Protein AF-A0AAD7LHY5-F1 (afdb_monomer)

Secondary structure (DSSP, 8-state):
-HHHHHHHHHHSTTTS--HHHHH---SHHHHHHHHHHHTTT-----HHHH-TTSPPPP------PPPHHHHHHHHHHHTT-HHHHTTTS-PPP-GGGHHHHHHHHTT-GGGSTT-S---S-HHHHHHHHHHH-HHHHHHHHHHHHHHHTT-------S-HHHHHHHHHHHHHTT-------S---SS-SS---

Mean predicted aligned error: 10.4 Å

Sequence (193 aa):
MDELFMLMHFLVAGKFGSLEEFKDINQEVQISRLHKMLAPHLLRRVKKDVMKELPPKKELILRVELSSKQKEYDKAILTCNYQILTRHGGPQISLINVVMELRKLCCQPYMLEGVEPDIEDTQESFKQLLESSGKLQLLDKMMVKLKEQGHKVLIYSQFRHMLDLLEDYCSYKRCQRCALGQKARGDSHSGAA

Structure (mmCIF, N/CA/C/O backbone):
data_AF-A0AAD7LHY5-F1
#
_entry.id   AF-A0AAD7LHY5-F1
#
loop_
_atom_site.group_PDB
_atom_site.id
_atom_site.type_symbol
_atom_site.label_atom_id
_atom_site.label_alt_id
_atom_site.label_comp_id
_atom_site.label_asym_id
_atom_site.label_entity_id
_atom_site.label_seq_id
_atom_site.pdbx_PDB_ins_code
_atom_site.Cartn_x
_atom_site.Cartn_y
_atom_site.Cartn_z
_atom_site.occupancy
_atom_site.B_iso_or_equiv
_atom_site.auth_seq_id
_atom_site.auth_comp_id
_atom_site.auth_asym_id
_atom_site.auth_atom_id
_atom_site.pdbx_PDB_model_num
ATOM 1 N N . MET A 1 1 ? 19.926 3.263 -16.715 1.00 71.31 1 MET A N 1
ATOM 2 C CA . MET A 1 1 ? 20.631 2.817 -17.936 1.00 71.31 1 MET A CA 1
ATOM 3 C C . MET A 1 1 ? 21.601 1.689 -17.631 1.00 71.31 1 MET A C 1
ATOM 5 O O . MET A 1 1 ? 21.653 0.739 -18.396 1.00 71.31 1 MET A O 1
ATOM 9 N N . ASP A 1 2 ? 22.262 1.734 -16.476 1.00 80.12 2 ASP A N 1
ATOM 10 C CA . ASP A 1 2 ? 23.206 0.708 -16.018 1.00 80.12 2 ASP A CA 1
ATOM 11 C C . ASP A 1 2 ? 22.600 -0.705 -15.968 1.00 80.12 2 ASP A C 1
ATOM 13 O O . ASP A 1 2 ? 23.187 -1.640 -16.498 1.00 80.12 2 ASP A O 1
ATOM 17 N N . GLU A 1 3 ? 21.381 -0.867 -15.443 1.00 84.69 3 GLU A 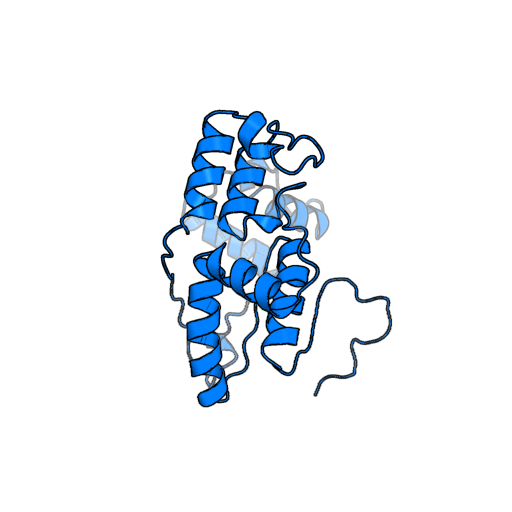N 1
ATOM 18 C CA . GLU A 1 3 ? 20.701 -2.173 -15.428 1.00 84.69 3 GLU A CA 1
ATOM 19 C C . GLU A 1 3 ? 20.425 -2.714 -16.842 1.00 84.69 3 GLU A C 1
ATOM 21 O O . GLU A 1 3 ? 20.660 -3.888 -17.119 1.00 84.69 3 GLU A O 1
ATOM 26 N N . LEU A 1 4 ? 19.992 -1.850 -17.769 1.00 82.25 4 LEU A N 1
ATOM 27 C CA . LEU A 1 4 ? 19.760 -2.231 -19.165 1.00 82.25 4 LEU A CA 1
ATOM 28 C C . LEU A 1 4 ? 21.061 -2.697 -19.829 1.00 82.25 4 LEU A C 1
ATOM 30 O O . LEU A 1 4 ? 21.058 -3.711 -20.522 1.00 82.25 4 LEU A O 1
ATOM 34 N N . PHE A 1 5 ? 22.164 -1.980 -19.600 1.00 83.69 5 PHE A N 1
ATOM 35 C CA . PHE A 1 5 ? 23.478 -2.375 -20.095 1.00 83.69 5 PHE A CA 1
ATOM 36 C C . PHE A 1 5 ? 23.892 -3.744 -19.547 1.00 83.69 5 PHE A C 1
ATOM 38 O O . PHE A 1 5 ? 24.253 -4.622 -20.326 1.00 83.69 5 PHE A O 1
ATOM 45 N N . MET A 1 6 ? 23.772 -3.958 -18.233 1.00 84.81 6 MET A N 1
ATOM 46 C CA . MET A 1 6 ? 24.137 -5.229 -17.601 1.00 84.81 6 MET A CA 1
ATOM 47 C C . MET A 1 6 ? 23.322 -6.401 -18.159 1.00 84.81 6 MET A C 1
ATOM 49 O O . MET A 1 6 ? 23.890 -7.446 -18.471 1.00 84.81 6 MET A O 1
ATOM 53 N N . LEU A 1 7 ? 22.012 -6.221 -18.359 1.00 86.06 7 LEU A N 1
ATOM 54 C CA . LEU A 1 7 ? 21.149 -7.239 -18.966 1.00 86.06 7 LEU A CA 1
ATOM 55 C C . LEU A 1 7 ? 21.540 -7.539 -20.418 1.00 86.06 7 LEU A C 1
ATOM 57 O O . LEU A 1 7 ? 21.554 -8.696 -20.831 1.00 86.06 7 LEU A O 1
ATOM 61 N N . MET A 1 8 ? 21.875 -6.516 -21.203 1.00 82.69 8 MET A N 1
ATOM 62 C CA . MET A 1 8 ? 22.279 -6.698 -22.599 1.00 82.69 8 MET A CA 1
ATOM 63 C C . MET A 1 8 ? 23.662 -7.340 -22.727 1.00 82.69 8 MET A C 1
ATOM 65 O O . MET A 1 8 ? 23.839 -8.247 -23.539 1.00 82.69 8 MET A O 1
ATOM 69 N N . HIS A 1 9 ? 24.617 -6.927 -21.891 1.00 84.06 9 HIS A N 1
ATOM 70 C CA . HIS A 1 9 ? 25.943 -7.532 -21.812 1.00 84.06 9 HIS A CA 1
ATOM 71 C C . HIS A 1 9 ? 25.869 -8.996 -21.359 1.00 84.06 9 HIS A C 1
ATOM 73 O O . HIS A 1 9 ? 26.616 -9.834 -21.858 1.00 84.06 9 HIS A O 1
ATOM 79 N N . PHE A 1 10 ? 24.937 -9.325 -20.457 1.00 86.12 10 PHE A N 1
ATOM 80 C CA . PHE A 1 10 ? 24.655 -10.706 -20.072 1.00 86.12 10 PHE A CA 1
ATOM 81 C C . PHE A 1 10 ? 24.108 -11.542 -21.240 1.00 86.12 10 PHE A C 1
ATOM 83 O O . PHE A 1 10 ? 24.537 -12.677 -21.427 1.00 86.12 10 PHE A O 1
ATOM 90 N N . LEU A 1 11 ? 23.184 -10.997 -22.041 1.00 85.25 11 LEU A N 1
ATOM 91 C CA . LEU A 1 11 ? 22.589 -11.725 -23.169 1.00 85.25 11 LEU A CA 1
ATOM 92 C C . LEU A 1 11 ? 23.569 -11.946 -24.329 1.00 85.25 11 LEU A C 1
ATOM 94 O O . LEU A 1 11 ? 23.563 -13.019 -24.929 1.00 85.25 11 LEU A O 1
ATOM 98 N N . VAL A 1 12 ? 24.375 -10.938 -24.680 1.00 82.31 12 VAL A N 1
ATOM 99 C CA . VAL A 1 12 ? 25.372 -11.031 -25.758 1.00 82.31 12 VAL A CA 1
ATOM 100 C C . VAL A 1 12 ? 26.642 -10.277 -25.365 1.00 82.31 12 VAL A C 1
ATOM 102 O O . VAL A 1 12 ? 26.788 -9.080 -25.633 1.00 82.31 12 VAL A O 1
ATOM 105 N N . ALA A 1 13 ? 27.582 -11.001 -24.758 1.00 77.50 13 ALA A N 1
ATOM 106 C CA . ALA A 1 13 ? 28.885 -10.460 -24.387 1.00 77.50 13 ALA A CA 1
ATOM 107 C C . ALA A 1 13 ? 29.641 -9.934 -25.625 1.00 77.50 13 ALA A C 1
ATOM 109 O O . ALA A 1 13 ? 29.687 -10.589 -26.667 1.00 77.50 13 ALA A O 1
ATOM 110 N N . GLY A 1 14 ? 30.217 -8.731 -25.520 1.00 72.81 14 GLY A N 1
ATOM 111 C CA . GLY A 1 14 ? 31.071 -8.121 -26.551 1.00 72.81 14 GLY A CA 1
ATOM 112 C C . GLY A 1 14 ? 30.365 -7.397 -27.709 1.00 72.81 14 GLY A C 1
ATOM 113 O O . GLY A 1 14 ? 31.037 -6.740 -28.498 1.00 72.81 14 GLY A O 1
ATOM 114 N N . LYS A 1 15 ? 29.029 -7.471 -27.827 1.00 73.31 15 LYS A N 1
ATOM 115 C CA . LYS A 1 15 ? 28.265 -6.759 -28.880 1.00 73.31 15 LYS A CA 1
ATOM 116 C C . LYS A 1 15 ? 27.832 -5.348 -28.468 1.00 73.31 15 LYS A C 1
ATOM 118 O O . LYS A 1 15 ? 27.592 -4.492 -29.318 1.00 73.31 15 LYS A O 1
ATOM 123 N N . PHE A 1 16 ? 27.699 -5.123 -27.168 1.00 70.88 16 PHE A N 1
ATOM 124 C CA . PHE A 1 16 ? 27.365 -3.829 -26.588 1.00 70.88 16 PHE A CA 1
ATOM 125 C C . PHE A 1 16 ? 28.661 -3.197 -26.065 1.00 70.88 16 PHE A C 1
ATOM 127 O O . PHE A 1 16 ? 29.462 -3.911 -25.465 1.00 70.88 16 PHE A O 1
ATOM 134 N N . GLY A 1 17 ? 28.884 -1.911 -26.371 1.00 69.69 17 GLY A N 1
ATOM 135 C CA . GLY A 1 17 ? 30.114 -1.168 -26.058 1.00 69.69 17 GLY A CA 1
ATOM 136 C C . GLY A 1 17 ? 30.331 -0.935 -24.560 1.00 69.69 17 GLY A C 1
ATOM 137 O O . GLY A 1 17 ? 29.945 -1.751 -23.730 1.00 69.69 17 GLY A O 1
ATOM 138 N N . SER A 1 18 ? 30.966 0.172 -24.176 1.00 72.50 18 SER A N 1
ATOM 139 C CA . SER A 1 18 ? 31.165 0.476 -22.754 1.00 72.50 18 SER A CA 1
ATOM 140 C C . SER A 1 18 ? 29.880 1.001 -22.097 1.00 72.50 18 SER A C 1
ATOM 142 O O . SER A 1 18 ? 28.976 1.522 -22.753 1.00 72.50 18 SER A O 1
ATOM 144 N N . LEU A 1 19 ? 29.810 0.905 -20.767 1.00 72.31 19 LEU A N 1
ATOM 145 C CA . LEU A 1 19 ? 28.716 1.470 -19.971 1.00 72.31 19 LEU A CA 1
ATOM 146 C C . LEU A 1 19 ? 28.535 2.985 -20.209 1.00 72.31 19 LEU A C 1
ATOM 148 O O . LEU A 1 19 ? 27.427 3.501 -20.082 1.00 72.31 19 LEU A O 1
ATOM 152 N N . GLU A 1 20 ? 29.605 3.695 -20.566 1.00 70.44 20 GLU A N 1
ATOM 153 C CA . GLU A 1 20 ? 29.582 5.137 -20.835 1.00 70.44 20 GLU A CA 1
ATOM 154 C C . GLU A 1 20 ? 28.768 5.470 -22.091 1.00 70.44 20 GLU A C 1
ATOM 156 O O . GLU A 1 20 ? 27.986 6.418 -22.077 1.00 70.44 20 GLU A O 1
ATOM 161 N N . GLU A 1 21 ? 28.819 4.622 -23.125 1.00 68.19 21 GLU A N 1
ATOM 162 C CA . GLU A 1 21 ? 28.007 4.785 -24.342 1.00 68.19 21 GLU A CA 1
ATOM 163 C C . GLU A 1 21 ? 26.495 4.682 -24.071 1.00 68.19 21 GLU A C 1
ATOM 165 O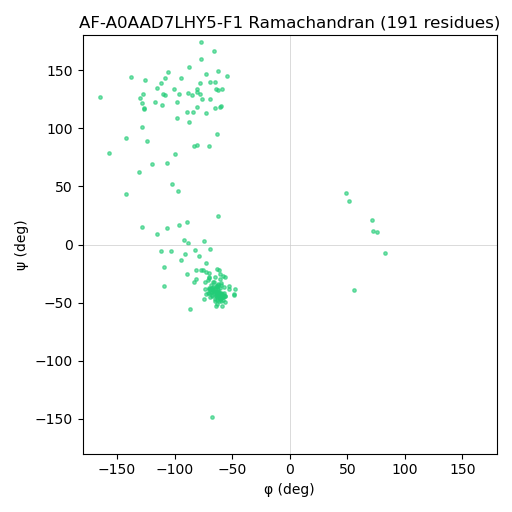 O . GLU A 1 21 ? 25.679 5.169 -24.856 1.00 68.19 21 GLU A O 1
ATOM 170 N N . PHE A 1 22 ? 26.111 4.058 -22.953 1.00 69.19 22 PHE A N 1
ATOM 171 C CA . PHE A 1 22 ? 24.720 3.878 -22.534 1.00 69.19 22 PHE A CA 1
ATOM 172 C C . PHE A 1 22 ? 24.211 4.957 -21.570 1.00 69.19 22 PHE A C 1
ATOM 174 O O . PHE A 1 22 ? 23.000 5.026 -21.340 1.00 69.19 22 PHE A O 1
ATOM 181 N N . LYS A 1 23 ? 25.088 5.781 -20.985 1.00 69.06 23 LYS A N 1
ATOM 182 C CA . LYS A 1 23 ? 24.705 6.779 -19.972 1.00 69.06 23 LYS A CA 1
ATOM 183 C C . LYS A 1 23 ? 24.187 8.083 -20.581 1.00 69.06 23 LYS A C 1
ATOM 185 O O . LYS A 1 23 ? 23.241 8.650 -20.040 1.00 69.06 23 LYS A O 1
ATOM 190 N N . ASP A 1 24 ? 24.695 8.473 -21.747 1.00 65.88 24 ASP A N 1
ATOM 191 C CA . ASP A 1 24 ? 24.377 9.758 -22.387 1.00 65.88 24 ASP A CA 1
ATOM 192 C C . ASP A 1 24 ? 23.374 9.631 -23.543 1.00 65.88 24 ASP A C 1
ATOM 194 O O . ASP A 1 24 ? 23.618 10.101 -24.653 1.00 65.88 24 ASP A O 1
ATOM 198 N N . ILE A 1 25 ? 22.226 8.991 -23.302 1.00 66.31 25 ILE A N 1
ATOM 199 C CA . ILE A 1 25 ? 21.149 8.854 -24.299 1.00 66.31 25 ILE A CA 1
ATOM 200 C C . ILE A 1 25 ? 20.062 9.896 -24.020 1.00 66.31 25 ILE A C 1
ATOM 202 O O . ILE A 1 25 ? 19.017 9.583 -23.457 1.00 66.31 25 ILE A O 1
ATOM 206 N N 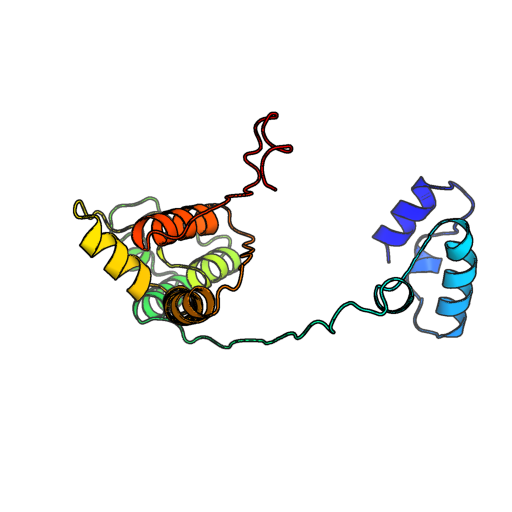. ASN A 1 26 ? 20.314 11.143 -24.420 1.00 67.38 26 ASN A N 1
ATOM 207 C CA . ASN A 1 26 ? 19.362 12.253 -24.256 1.00 67.38 26 ASN A CA 1
ATOM 208 C C . ASN A 1 26 ? 18.793 12.768 -25.588 1.00 67.38 26 ASN A C 1
ATOM 210 O O . ASN A 1 26 ? 17.894 13.606 -25.588 1.00 67.38 26 ASN A O 1
ATOM 214 N N . GLN A 1 27 ? 19.285 12.271 -26.726 1.00 75.44 27 GLN A N 1
ATOM 215 C CA . GLN A 1 27 ? 18.849 12.702 -28.056 1.00 75.44 27 GLN A CA 1
ATOM 216 C C . GLN A 1 27 ? 18.018 11.625 -28.763 1.00 75.44 27 GLN A C 1
ATOM 218 O O . GLN A 1 27 ? 18.340 10.435 -28.711 1.00 75.44 27 GLN A O 1
ATOM 223 N N . GLU A 1 28 ? 16.993 12.039 -29.514 1.00 79.00 28 GLU A N 1
ATOM 224 C CA . GLU A 1 28 ? 16.126 11.135 -30.292 1.00 79.00 28 GLU A CA 1
ATOM 225 C C . GLU A 1 28 ? 16.911 10.198 -31.226 1.00 79.00 28 GLU A C 1
ATOM 227 O O . GLU A 1 28 ? 16.569 9.024 -31.380 1.00 79.00 28 GLU A O 1
ATOM 232 N N . VAL A 1 29 ? 18.012 10.687 -31.807 1.00 79.25 29 VAL A N 1
ATOM 233 C CA . VAL A 1 29 ? 18.892 9.903 -32.687 1.00 79.25 29 VAL A CA 1
ATOM 234 C C . VAL A 1 29 ? 19.534 8.733 -31.935 1.00 79.25 29 VAL A C 1
ATOM 236 O O . VAL A 1 29 ? 19.580 7.611 -32.447 1.00 79.25 29 VAL A O 1
ATOM 239 N N . GLN A 1 30 ? 19.987 8.964 -30.701 1.00 78.31 30 GLN A N 1
ATOM 240 C CA . GLN A 1 30 ? 20.595 7.933 -29.859 1.00 78.31 30 GLN A CA 1
ATOM 241 C C . GLN A 1 30 ? 19.547 6.907 -29.403 1.00 78.31 30 GLN A C 1
ATOM 243 O O . GLN A 1 30 ? 19.815 5.706 -29.432 1.00 78.31 30 GLN A O 1
ATOM 248 N N . ILE A 1 31 ? 18.325 7.355 -29.083 1.00 82.00 31 ILE A N 1
ATOM 249 C CA . ILE A 1 31 ? 17.193 6.473 -28.745 1.00 82.00 31 ILE A CA 1
ATOM 250 C C . ILE A 1 31 ? 16.843 5.567 -29.933 1.00 82.00 31 ILE A C 1
ATOM 252 O O . ILE A 1 31 ? 16.678 4.358 -29.769 1.00 82.00 31 ILE A O 1
ATOM 256 N N . SER A 1 32 ? 16.779 6.120 -31.147 1.00 84.62 32 SER A N 1
ATOM 257 C CA . SER A 1 32 ? 16.498 5.355 -32.368 1.00 84.62 32 SER A CA 1
ATOM 258 C C . SER A 1 32 ? 17.586 4.315 -32.663 1.00 84.62 32 SER A C 1
ATOM 260 O O . SER A 1 32 ? 17.281 3.161 -32.984 1.00 84.62 32 SER A O 1
ATOM 262 N N . ARG A 1 33 ? 18.866 4.679 -32.488 1.00 82.81 33 ARG A N 1
ATOM 263 C CA . ARG A 1 33 ? 19.996 3.742 -32.605 1.00 82.81 33 ARG A CA 1
ATOM 264 C C . ARG A 1 33 ? 19.887 2.609 -31.585 1.00 82.81 33 ARG A C 1
ATOM 266 O O . ARG A 1 33 ? 20.008 1.445 -31.964 1.00 82.81 33 ARG A O 1
ATOM 273 N N . LEU A 1 34 ? 19.597 2.937 -30.327 1.00 81.38 34 LEU A N 1
ATOM 274 C CA . LEU A 1 34 ? 19.404 1.949 -29.270 1.00 81.38 34 LEU A CA 1
ATOM 275 C C . LEU A 1 34 ? 18.239 1.006 -29.598 1.00 81.38 34 LEU A C 1
ATOM 277 O O . LEU A 1 34 ? 18.391 -0.208 -29.513 1.00 81.38 34 LEU A O 1
ATOM 281 N N . HIS A 1 35 ? 17.099 1.536 -30.043 1.00 84.81 35 HIS A N 1
ATOM 282 C CA . HIS A 1 35 ? 15.951 0.721 -30.445 1.00 84.81 35 HIS A CA 1
ATOM 283 C C . HIS A 1 35 ? 16.311 -0.279 -31.551 1.00 84.81 35 HIS A C 1
ATOM 285 O O . HIS A 1 35 ? 15.919 -1.440 -31.458 1.00 84.81 35 HIS A O 1
ATOM 291 N N . LYS A 1 36 ? 17.097 0.122 -32.561 1.00 86.12 36 LYS A N 1
ATOM 292 C CA . LYS A 1 36 ? 17.570 -0.791 -33.620 1.00 86.12 36 LYS A CA 1
ATOM 293 C C . LYS A 1 36 ? 18.492 -1.885 -33.083 1.00 86.12 36 LYS A C 1
ATOM 295 O O . LYS A 1 36 ? 18.380 -3.030 -33.509 1.00 86.12 36 LYS A O 1
ATOM 300 N N . MET A 1 37 ? 19.380 -1.545 -32.149 1.00 82.12 37 MET A N 1
ATOM 301 C CA . MET A 1 37 ? 20.279 -2.516 -31.514 1.00 82.12 37 MET A CA 1
ATOM 302 C C . MET A 1 37 ? 19.523 -3.521 -30.635 1.00 82.12 37 MET A C 1
ATOM 304 O O . MET A 1 37 ? 19.881 -4.697 -30.606 1.00 82.12 37 MET A O 1
ATOM 308 N N . LEU A 1 38 ? 18.477 -3.068 -29.940 1.00 84.81 38 LEU A N 1
ATOM 309 C CA . LEU A 1 38 ? 17.667 -3.878 -29.029 1.00 84.81 38 LEU A CA 1
ATOM 310 C C . LEU A 1 38 ? 16.598 -4.723 -29.739 1.00 84.81 38 LEU A C 1
ATOM 312 O O . LEU A 1 38 ? 16.264 -5.801 -29.253 1.00 84.81 38 LEU A O 1
ATOM 316 N N . ALA A 1 39 ? 16.073 -4.266 -30.880 1.00 87.62 39 ALA A N 1
ATOM 317 C CA . ALA A 1 39 ? 14.994 -4.920 -31.627 1.00 87.62 39 ALA A CA 1
ATOM 318 C C . ALA A 1 39 ? 15.167 -6.437 -31.872 1.00 87.62 39 ALA A C 1
ATOM 320 O O . ALA A 1 39 ? 14.191 -7.160 -31.674 1.00 87.62 39 ALA A O 1
ATOM 321 N N . PRO A 1 40 ? 16.349 -6.967 -32.257 1.00 88.56 40 PRO A N 1
ATOM 322 C CA . PRO A 1 40 ? 16.510 -8.411 -32.461 1.00 88.56 40 PRO A CA 1
ATOM 323 C C . PRO A 1 40 ? 16.528 -9.225 -31.157 1.00 88.56 40 PRO A C 1
ATOM 325 O O . PRO A 1 40 ? 16.387 -10.443 -31.204 1.00 88.56 40 PRO A O 1
ATOM 328 N N . HIS A 1 41 ? 16.720 -8.579 -30.005 1.00 86.31 41 HIS A N 1
ATOM 329 C CA . HIS A 1 41 ? 16.877 -9.237 -28.705 1.00 86.31 41 HIS A CA 1
ATOM 330 C C . HIS A 1 41 ? 15.671 -9.029 -27.775 1.00 86.31 41 HIS A C 1
ATOM 332 O O . HIS A 1 41 ? 15.492 -9.790 -26.827 1.00 86.31 41 HIS A O 1
ATOM 338 N N . LEU A 1 42 ? 14.833 -8.018 -28.031 1.00 86.56 42 LEU A N 1
ATOM 339 C CA . LEU A 1 42 ? 13.695 -7.653 -27.189 1.00 86.56 42 LEU A CA 1
ATOM 340 C C . LEU A 1 42 ? 12.395 -7.591 -27.991 1.00 86.56 42 LEU A C 1
ATOM 342 O O . LEU A 1 42 ? 12.196 -6.713 -28.829 1.00 86.56 42 LEU A O 1
ATOM 346 N N . LEU A 1 43 ? 11.449 -8.465 -27.643 1.00 89.00 43 LEU A N 1
ATOM 347 C CA . LEU A 1 43 ? 10.075 -8.367 -28.121 1.00 89.00 43 LEU A CA 1
ATOM 348 C C . LEU A 1 43 ? 9.261 -7.464 -27.189 1.00 89.00 43 LEU A C 1
ATOM 350 O O . LEU A 1 43 ? 8.856 -7.870 -26.100 1.00 89.00 43 LEU A O 1
ATOM 354 N N . ARG A 1 44 ? 8.966 -6.243 -27.638 1.00 89.12 44 ARG A N 1
ATOM 355 C CA . ARG A 1 44 ? 8.103 -5.296 -26.918 1.00 89.12 44 ARG A CA 1
ATOM 356 C C . ARG A 1 44 ? 6.786 -5.113 -27.669 1.00 89.12 44 ARG A C 1
ATOM 358 O O . ARG A 1 44 ? 6.784 -4.658 -28.805 1.00 89.12 44 ARG A O 1
ATOM 365 N N . ARG A 1 45 ? 5.661 -5.433 -27.025 1.00 88.75 45 ARG A N 1
ATOM 366 C CA . ARG A 1 45 ? 4.301 -5.199 -27.548 1.00 88.75 45 ARG A CA 1
ATOM 367 C C . ARG A 1 45 ? 3.486 -4.402 -26.539 1.00 88.75 45 ARG A C 1
ATOM 369 O O . ARG A 1 45 ? 3.606 -4.638 -25.337 1.00 88.75 45 ARG A O 1
ATOM 376 N N . VAL A 1 46 ? 2.652 -3.475 -27.005 1.00 85.75 46 VAL A N 1
ATOM 377 C CA . VAL A 1 46 ? 1.736 -2.729 -2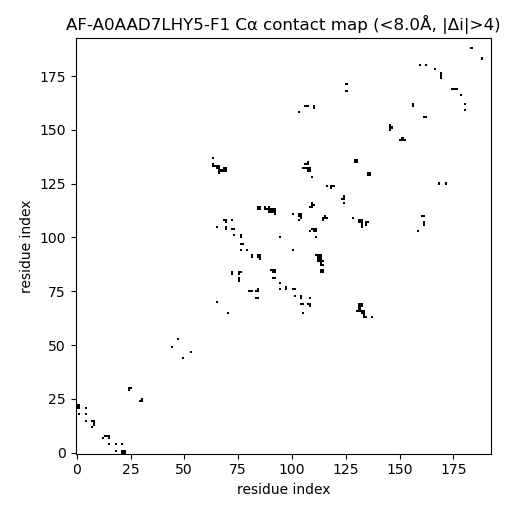6.133 1.00 85.75 46 VAL A CA 1
ATOM 378 C C . VAL A 1 46 ? 0.379 -3.431 -26.124 1.00 85.75 46 VAL A C 1
ATOM 380 O O . VAL A 1 46 ? -0.071 -3.931 -27.149 1.00 85.75 46 VAL A O 1
ATOM 383 N N . LYS A 1 47 ? -0.308 -3.460 -24.972 1.00 84.69 47 LYS A N 1
ATOM 384 C CA . LYS A 1 47 ? -1.626 -4.116 -24.844 1.00 84.69 47 LYS A CA 1
ATOM 385 C C . LYS A 1 47 ? -2.633 -3.637 -25.893 1.00 84.69 47 LYS A C 1
ATOM 387 O O . LYS A 1 47 ? -3.354 -4.461 -26.434 1.00 84.69 47 LYS A O 1
ATOM 392 N N . LYS A 1 48 ? -2.620 -2.342 -26.228 1.00 82.06 48 LYS A N 1
ATOM 393 C CA . LYS A 1 48 ? -3.480 -1.747 -27.266 1.00 82.06 48 LYS A CA 1
ATOM 394 C C . LYS A 1 48 ? -3.260 -2.347 -28.665 1.00 82.06 48 LYS A C 1
ATOM 396 O O . LYS A 1 48 ? -4.199 -2.404 -29.448 1.00 82.06 48 LYS A O 1
ATOM 401 N N . ASP A 1 49 ? -2.042 -2.807 -28.963 1.00 82.69 49 ASP A N 1
ATOM 402 C CA . ASP A 1 49 ? -1.687 -3.356 -30.277 1.00 82.69 49 ASP A CA 1
ATOM 403 C C . ASP A 1 49 ? -2.133 -4.823 -30.408 1.00 82.69 49 ASP A C 1
ATOM 405 O O . ASP A 1 49 ? -2.297 -5.329 -31.515 1.00 82.69 49 ASP A O 1
ATOM 409 N N . VAL A 1 50 ? -2.335 -5.511 -29.275 1.00 86.62 50 VAL A N 1
ATOM 410 C CA . VAL A 1 50 ? -2.621 -6.956 -29.215 1.00 86.62 50 VAL A CA 1
ATOM 411 C C . VAL A 1 50 ? -4.067 -7.253 -28.804 1.00 86.62 50 VAL A C 1
ATOM 413 O O . VAL A 1 50 ? -4.658 -8.204 -29.301 1.00 86.62 50 VAL A O 1
ATOM 416 N N . MET A 1 51 ? -4.655 -6.457 -27.910 1.00 82.06 51 MET A N 1
ATOM 417 C CA . MET A 1 51 ? -5.977 -6.689 -27.319 1.00 82.06 51 MET A CA 1
ATOM 418 C C . MET A 1 51 ? -6.878 -5.478 -27.565 1.00 82.06 51 MET A C 1
ATOM 420 O O . MET A 1 51 ? -6.928 -4.554 -26.755 1.00 82.06 51 MET A O 1
ATOM 424 N N . LYS A 1 52 ? -7.588 -5.486 -28.698 1.00 80.94 52 LYS A N 1
ATOM 425 C CA . LYS A 1 52 ? -8.442 -4.367 -29.139 1.00 80.94 52 LYS A CA 1
ATOM 426 C C . LYS A 1 52 ? -9.735 -4.220 -28.327 1.00 80.94 52 LYS A C 1
ATOM 428 O O . LYS A 1 52 ? -10.287 -3.130 -28.267 1.00 80.94 52 LYS A O 1
ATOM 433 N N . GLU A 1 53 ? -10.193 -5.298 -27.695 1.00 86.19 53 GLU A N 1
ATOM 434 C CA . GLU A 1 53 ? -11.449 -5.345 -26.930 1.00 86.19 53 GLU A CA 1
ATOM 435 C C . GLU A 1 53 ? -11.273 -4.993 -25.444 1.00 86.19 53 GLU A C 1
ATOM 437 O O . GLU A 1 53 ? -12.253 -4.843 -24.716 1.00 86.19 53 GLU A O 1
ATOM 442 N N . LEU A 1 54 ? -10.031 -4.856 -24.964 1.00 85.88 54 LEU A N 1
ATOM 443 C CA . LEU A 1 54 ? -9.781 -4.578 -23.554 1.00 85.88 54 LEU A CA 1
ATOM 444 C C . LEU A 1 54 ? -10.091 -3.100 -23.246 1.00 85.88 54 LEU A C 1
ATOM 446 O O . LEU A 1 54 ? -9.496 -2.215 -23.869 1.00 85.88 54 LEU A O 1
ATOM 450 N N . PRO A 1 55 ? -10.959 -2.799 -22.261 1.00 86.69 55 PRO A N 1
ATOM 451 C CA . PRO A 1 55 ? -11.258 -1.422 -21.896 1.00 86.69 55 PRO A CA 1
ATOM 452 C C . PRO A 1 55 ? -10.003 -0.689 -21.389 1.00 86.69 55 PRO A C 1
ATOM 454 O O . PRO A 1 55 ? -9.113 -1.302 -20.785 1.00 86.69 55 PRO A O 1
ATOM 457 N N . PRO A 1 56 ? -9.912 0.638 -21.600 1.00 87.44 56 PRO A N 1
ATOM 458 C CA . PRO A 1 56 ? -8.761 1.416 -21.166 1.00 87.44 56 PRO A CA 1
ATOM 459 C C . PRO A 1 56 ? -8.648 1.426 -19.638 1.00 87.44 56 PRO A C 1
ATOM 461 O O . PRO A 1 56 ? -9.637 1.571 -18.914 1.00 87.44 56 PRO A O 1
ATOM 464 N N . LYS A 1 57 ? -7.414 1.319 -19.138 1.00 89.94 57 LYS A N 1
ATOM 465 C CA . LYS A 1 57 ? -7.128 1.416 -17.705 1.00 89.94 57 LYS A CA 1
ATOM 466 C C . LYS A 1 57 ? -7.362 2.853 -17.233 1.00 89.94 57 LYS A C 1
ATOM 468 O O . LYS A 1 57 ? -6.745 3.775 -17.761 1.00 89.94 57 LYS A O 1
ATOM 473 N N . LYS A 1 58 ? -8.203 3.034 -16.214 1.00 92.00 58 LYS A N 1
ATOM 474 C CA . LYS A 1 58 ? -8.353 4.309 -15.501 1.00 92.00 58 LYS A CA 1
ATOM 475 C C . LYS A 1 58 ? -7.485 4.289 -14.246 1.00 92.00 58 LYS A C 1
ATOM 477 O O . LYS A 1 58 ? -7.554 3.340 -13.469 1.00 92.00 58 LYS A O 1
ATOM 482 N N . GLU A 1 59 ? -6.677 5.325 -14.058 1.00 94.19 59 GLU A N 1
ATOM 483 C CA . GLU A 1 59 ? -5.882 5.531 -12.846 1.00 94.19 59 GLU A CA 1
ATOM 484 C C . GLU A 1 59 ? -6.474 6.695 -12.055 1.00 94.19 59 GLU A C 1
ATOM 486 O O . GLU A 1 59 ? -6.716 7.766 -12.609 1.00 94.19 59 GLU A O 1
ATOM 491 N N . LEU A 1 60 ? -6.725 6.479 -10.764 1.00 94.00 60 LEU A N 1
ATOM 492 C CA . LEU A 1 60 ? -7.254 7.497 -9.865 1.00 94.00 60 LEU A CA 1
ATOM 493 C C . LEU A 1 60 ? -6.392 7.551 -8.606 1.00 94.00 60 LEU A C 1
ATOM 495 O O . LEU A 1 60 ? -6.190 6.535 -7.944 1.00 94.00 60 LEU A O 1
ATOM 499 N N . ILE A 1 61 ? -5.907 8.746 -8.272 1.00 95.06 61 ILE A N 1
ATOM 500 C CA . ILE A 1 61 ? -5.136 8.991 -7.052 1.00 95.06 61 ILE A CA 1
ATOM 501 C C . ILE A 1 61 ? -6.085 9.557 -5.999 1.00 95.06 61 ILE A C 1
ATOM 503 O O . ILE A 1 61 ? -6.525 10.703 -6.094 1.00 95.06 61 ILE A O 1
ATOM 507 N N . LEU A 1 62 ? -6.394 8.746 -4.989 1.00 94.69 62 LEU A N 1
ATOM 508 C CA . LEU A 1 62 ? -7.209 9.156 -3.851 1.00 94.69 62 LEU A CA 1
ATOM 509 C C . LEU A 1 62 ? -6.301 9.737 -2.766 1.00 94.69 62 LEU A C 1
ATOM 511 O O . LEU A 1 62 ? -5.476 9.027 -2.191 1.00 94.69 62 LEU A O 1
ATOM 515 N N . ARG A 1 63 ? -6.443 11.038 -2.497 1.00 95.38 63 ARG A N 1
ATOM 516 C CA . ARG A 1 63 ? -5.783 11.690 -1.361 1.00 95.38 63 ARG A CA 1
ATOM 517 C C . ARG A 1 63 ? -6.588 11.408 -0.099 1.00 95.38 63 ARG A C 1
ATOM 519 O O . ARG A 1 63 ? -7.808 11.551 -0.105 1.00 95.38 63 ARG A O 1
ATOM 526 N N . VAL A 1 64 ? -5.902 10.979 0.953 1.00 95.56 64 VAL A N 1
ATOM 527 C CA . VAL A 1 64 ? -6.516 10.538 2.206 1.00 95.56 64 VAL A CA 1
ATOM 528 C C . VAL A 1 64 ? -5.872 11.289 3.355 1.00 95.56 64 VAL A C 1
ATOM 530 O O . VAL A 1 64 ? -4.647 11.328 3.454 1.00 95.56 64 VAL A O 1
ATOM 533 N N . GLU A 1 65 ? -6.705 11.866 4.210 1.00 95.06 65 GLU A N 1
ATOM 534 C CA . GLU A 1 65 ? -6.264 12.537 5.427 1.00 95.06 65 GLU A CA 1
ATOM 535 C C . GLU A 1 65 ? -5.806 11.524 6.482 1.00 95.06 65 GLU A C 1
ATOM 537 O O . GLU A 1 65 ? -6.354 10.424 6.597 1.00 95.06 65 GLU A O 1
ATOM 542 N N . LEU A 1 66 ? -4.813 11.911 7.282 1.00 95.25 66 LEU A N 1
ATOM 543 C CA . LEU A 1 66 ? -4.375 11.113 8.426 1.00 95.25 66 LEU A CA 1
ATOM 544 C C . LEU A 1 66 ? -5.449 11.108 9.524 1.00 95.25 66 LEU A C 1
ATOM 546 O O . LEU A 1 66 ? -6.039 12.150 9.834 1.00 95.25 66 LEU A O 1
ATOM 550 N N . SER A 1 67 ? -5.656 9.948 10.152 1.00 95.62 67 SER A N 1
ATOM 551 C CA . SER A 1 67 ? -6.496 9.821 11.347 1.00 95.62 67 SER A CA 1
ATOM 552 C C . SER A 1 67 ? -5.893 10.576 12.541 1.00 95.62 67 SER A C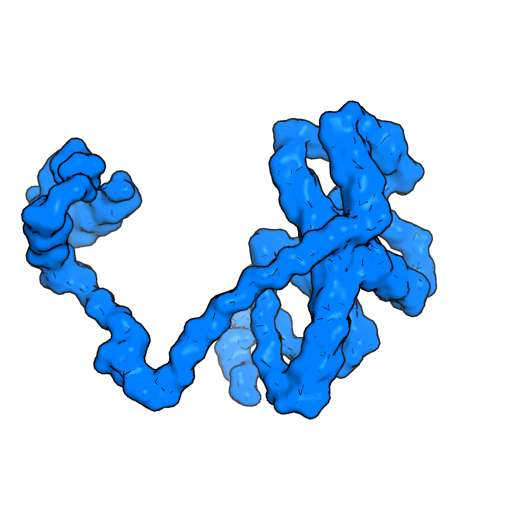 1
ATOM 554 O O . SER A 1 67 ? -4.714 10.944 12.538 1.00 95.62 67 SER A O 1
ATOM 556 N N . SER A 1 68 ? -6.678 10.772 13.603 1.00 93.44 68 SER A N 1
ATOM 557 C CA . SER A 1 68 ? -6.183 11.390 14.842 1.00 93.44 68 SER A CA 1
ATOM 558 C C . SER A 1 68 ? -5.010 10.611 15.450 1.00 93.44 68 SER A C 1
ATOM 560 O O . SER A 1 68 ? -3.989 11.221 15.763 1.00 93.44 68 SER A O 1
ATOM 562 N N . LYS A 1 69 ? -5.109 9.271 15.519 1.00 91.38 69 LYS A N 1
ATOM 563 C CA . LYS A 1 69 ? -4.014 8.400 15.986 1.00 91.38 69 LYS A CA 1
ATOM 564 C C . LYS A 1 69 ? -2.781 8.526 15.083 1.00 91.38 69 LYS A C 1
ATOM 566 O O . LYS A 1 69 ? -1.666 8.646 15.576 1.00 91.38 69 LYS A O 1
ATOM 571 N N . GLN A 1 70 ? -2.961 8.562 13.759 1.00 94.62 70 GLN A N 1
ATOM 572 C CA . GLN A 1 70 ? -1.842 8.740 12.829 1.00 94.62 70 GLN A CA 1
ATOM 573 C C . GLN A 1 70 ? -1.119 10.069 13.045 1.00 94.62 70 GLN A C 1
ATOM 575 O O . GLN A 1 70 ? 0.102 10.088 13.083 1.00 94.62 70 GLN A O 1
ATOM 580 N N . LYS A 1 71 ? -1.855 11.170 13.232 1.00 95.06 71 LYS A N 1
ATOM 581 C CA . LYS A 1 71 ? -1.268 12.495 13.492 1.00 95.06 71 LYS A CA 1
ATOM 582 C C . LYS A 1 71 ? -0.501 12.552 14.813 1.00 95.06 71 LYS A C 1
ATOM 584 O O . LYS A 1 71 ? 0.497 13.261 14.902 1.00 95.06 71 LYS A O 1
ATOM 589 N N . GLU A 1 72 ? -0.971 11.845 15.837 1.00 92.25 72 GLU A N 1
ATOM 590 C CA . GLU A 1 72 ? -0.280 11.738 17.125 1.00 92.25 72 GLU A CA 1
ATOM 591 C C . GLU A 1 72 ? 1.074 11.035 16.968 1.00 92.25 72 GLU A C 1
ATOM 593 O O . GLU A 1 72 ? 2.109 11.603 17.324 1.00 92.25 72 GLU A O 1
ATOM 598 N N . TYR A 1 73 ? 1.082 9.845 16.362 1.00 91.06 73 TYR A N 1
ATOM 599 C CA . TYR A 1 73 ? 2.312 9.085 16.138 1.00 91.06 73 TYR A CA 1
ATOM 600 C C . TYR A 1 73 ? 3.257 9.758 15.141 1.00 91.06 73 TYR A C 1
ATOM 602 O O . TYR A 1 73 ? 4.468 9.674 15.311 1.00 91.06 73 TYR A O 1
ATOM 610 N N . ASP A 1 74 ? 2.736 10.472 14.143 1.00 93.31 74 ASP A N 1
ATOM 611 C CA . ASP A 1 74 ? 3.543 11.206 13.163 1.00 93.31 74 ASP A CA 1
ATOM 612 C C . ASP A 1 74 ? 4.374 12.284 13.865 1.00 93.31 74 ASP A C 1
ATOM 614 O O . ASP A 1 74 ? 5.599 12.321 13.748 1.00 93.31 74 ASP A O 1
ATOM 618 N N . LYS A 1 75 ? 3.724 13.077 14.728 1.00 92.75 75 LYS A N 1
ATOM 619 C CA . LYS A 1 75 ? 4.410 14.051 15.584 1.00 92.75 75 LYS A CA 1
ATOM 620 C C . LYS A 1 75 ? 5.415 13.382 16.520 1.00 92.75 75 LYS A C 1
ATOM 622 O O . LYS A 1 75 ? 6.509 13.914 16.698 1.00 92.75 75 LYS A O 1
ATOM 627 N N . ALA A 1 76 ? 5.072 12.239 17.114 1.00 89.88 76 ALA A N 1
ATOM 628 C CA . ALA A 1 76 ? 5.968 11.522 18.019 1.00 89.88 76 ALA A CA 1
ATOM 629 C C . ALA A 1 76 ? 7.231 11.005 17.307 1.00 89.88 76 ALA A C 1
ATOM 631 O O . ALA A 1 76 ? 8.328 11.158 17.838 1.00 89.88 76 ALA A O 1
ATOM 632 N N . ILE A 1 77 ? 7.097 10.468 16.091 1.00 89.12 77 ILE A N 1
ATOM 633 C CA . ILE A 1 77 ? 8.227 10.016 15.267 1.00 89.12 77 ILE A CA 1
ATOM 634 C C . ILE A 1 77 ? 9.112 11.204 14.874 1.00 89.12 77 ILE A C 1
ATOM 636 O O . ILE A 1 77 ? 10.326 11.141 15.046 1.00 89.12 77 ILE A O 1
ATOM 640 N N . LEU A 1 78 ? 8.520 12.305 14.399 1.00 89.94 78 LEU A N 1
ATOM 641 C CA . LEU A 1 78 ? 9.271 13.487 13.955 1.00 89.94 78 LEU A CA 1
ATOM 642 C C . LEU A 1 78 ? 10.014 14.196 15.093 1.00 89.94 78 LEU A C 1
ATOM 644 O O . LEU A 1 78 ? 11.074 14.774 14.871 1.00 89.94 78 LEU A O 1
ATOM 648 N N . THR A 1 79 ? 9.462 14.159 16.306 1.00 89.94 79 THR A N 1
ATOM 649 C CA . THR A 1 79 ? 10.077 14.756 17.504 1.00 89.94 79 THR A CA 1
ATOM 650 C C . THR A 1 79 ? 10.958 13.779 18.282 1.00 89.94 79 THR A C 1
ATOM 652 O O . THR A 1 79 ? 11.473 14.141 19.338 1.00 89.94 79 THR A O 1
ATOM 655 N N . CYS A 1 80 ? 11.139 12.550 17.784 1.00 84.38 80 CYS A N 1
ATOM 656 C CA . CYS A 1 80 ? 11.848 11.472 18.475 1.00 84.38 80 CYS A CA 1
ATOM 657 C C . CYS A 1 80 ? 11.33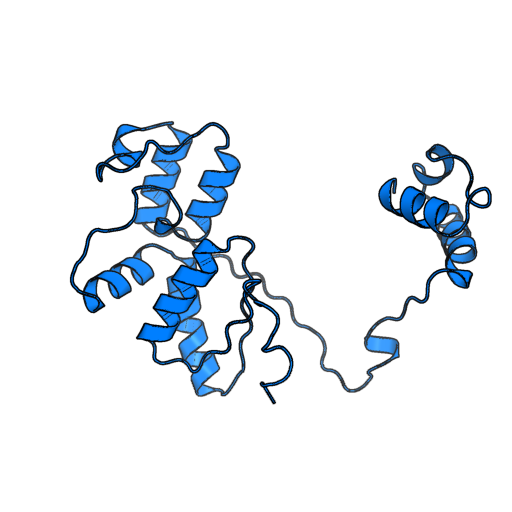6 11.234 19.910 1.00 84.38 80 CYS A C 1
ATOM 659 O O . CYS A 1 80 ? 12.108 10.958 20.830 1.00 84.38 80 CYS A O 1
ATOM 661 N N . ASN A 1 81 ? 10.024 11.360 20.124 1.00 82.69 81 ASN A N 1
ATOM 662 C CA . ASN A 1 81 ? 9.416 11.214 21.439 1.00 82.69 81 ASN A CA 1
ATOM 663 C C . ASN A 1 81 ? 9.168 9.735 21.774 1.00 82.69 81 ASN A C 1
ATOM 665 O O . ASN A 1 81 ? 8.064 9.207 21.614 1.00 82.69 81 ASN A O 1
ATOM 669 N N . TYR A 1 82 ? 10.206 9.078 22.292 1.00 80.81 82 TYR A N 1
ATOM 670 C CA . TYR A 1 82 ? 10.161 7.664 22.672 1.00 80.81 82 TYR A CA 1
ATOM 671 C C . TYR A 1 82 ? 9.118 7.340 23.748 1.00 80.81 82 TYR A C 1
ATOM 673 O O . TYR A 1 82 ? 8.633 6.213 23.785 1.00 80.81 82 TYR A O 1
ATOM 681 N N . GLN A 1 83 ? 8.723 8.300 24.591 1.00 79.75 83 GLN A N 1
ATOM 682 C CA . GLN A 1 83 ? 7.732 8.062 25.649 1.00 79.75 83 GLN A CA 1
ATOM 683 C C . GLN A 1 83 ? 6.345 7.761 25.072 1.00 79.75 83 GLN A C 1
ATOM 685 O O . GLN A 1 83 ? 5.643 6.883 25.565 1.00 79.75 83 GLN A O 1
ATOM 690 N N . ILE A 1 84 ? 5.960 8.458 24.000 1.00 79.31 84 ILE A N 1
ATOM 691 C CA . ILE A 1 84 ? 4.688 8.211 23.305 1.00 79.31 84 ILE A CA 1
ATOM 692 C C . ILE A 1 84 ? 4.773 6.912 22.495 1.00 79.31 84 ILE A C 1
ATOM 694 O O . ILE A 1 84 ? 3.821 6.134 22.460 1.00 79.31 84 ILE A O 1
ATOM 698 N N . LEU A 1 85 ? 5.930 6.654 21.882 1.00 77.06 85 LEU A N 1
ATOM 699 C CA . LEU A 1 85 ? 6.174 5.482 21.040 1.00 77.06 85 LEU A CA 1
ATOM 700 C C . LEU A 1 85 ? 6.240 4.164 21.826 1.00 77.06 85 LEU A C 1
ATOM 702 O O . LEU A 1 85 ? 5.873 3.128 21.291 1.00 77.06 85 LEU A O 1
ATOM 706 N N . THR A 1 86 ? 6.648 4.200 23.097 1.00 77.25 86 THR A N 1
ATOM 707 C CA . THR A 1 86 ? 6.747 3.014 23.976 1.00 77.25 86 THR A CA 1
ATOM 708 C C . THR A 1 86 ? 5.657 2.943 25.042 1.00 77.25 86 THR A C 1
ATOM 710 O O . THR A 1 86 ? 5.739 2.153 25.981 1.00 77.25 86 THR A O 1
ATOM 713 N N . ARG A 1 87 ? 4.596 3.747 24.897 1.00 70.44 87 ARG A N 1
ATOM 714 C CA . ARG A 1 87 ? 3.553 3.920 25.918 1.00 70.44 87 ARG A CA 1
ATOM 715 C C . ARG A 1 87 ? 2.849 2.620 26.330 1.00 70.44 87 ARG A C 1
ATOM 717 O O . ARG A 1 87 ? 2.389 2.534 27.462 1.00 70.44 87 ARG A O 1
ATOM 724 N N . HIS A 1 88 ? 2.789 1.622 25.450 1.00 66.94 88 HIS A N 1
ATOM 725 C CA . HIS A 1 88 ? 2.147 0.329 25.724 1.00 66.94 88 HIS A CA 1
ATOM 726 C C . HIS A 1 88 ? 3.135 -0.757 26.188 1.00 66.94 88 HIS A C 1
ATOM 728 O O . HIS A 1 88 ? 2.819 -1.937 26.133 1.00 66.94 88 HIS A O 1
ATOM 734 N N . GLY A 1 89 ? 4.344 -0.386 26.631 1.00 62.03 89 GLY A N 1
ATOM 735 C CA . GLY A 1 89 ? 5.316 -1.341 27.182 1.00 62.03 89 GLY A CA 1
ATOM 736 C C . GLY A 1 89 ? 5.965 -2.268 26.148 1.00 62.03 89 GLY A C 1
ATOM 737 O O . GLY A 1 89 ? 6.619 -3.239 26.522 1.00 62.03 89 GLY A O 1
ATOM 738 N N . GLY A 1 90 ? 5.793 -1.975 24.856 1.00 63.72 90 GLY A N 1
ATOM 739 C CA . GLY A 1 90 ? 6.408 -2.725 23.766 1.00 63.72 90 GLY A CA 1
ATOM 740 C C . GLY A 1 90 ? 7.895 -2.404 23.547 1.00 63.72 90 GLY A C 1
ATOM 741 O O . GLY A 1 90 ? 8.446 -1.495 24.180 1.00 63.72 90 GLY A O 1
ATOM 742 N N . PRO A 1 91 ? 8.556 -3.137 22.631 1.00 67.75 91 PRO A N 1
ATOM 743 C CA . PRO A 1 91 ? 9.933 -2.864 22.235 1.00 67.75 91 PRO A CA 1
ATOM 744 C C . PRO A 1 91 ? 10.103 -1.409 21.778 1.00 67.75 91 PRO A C 1
ATOM 746 O O . PRO A 1 91 ? 9.211 -0.824 21.164 1.00 67.75 91 PRO A O 1
ATOM 749 N N . GLN A 1 92 ? 11.265 -0.818 22.064 1.00 69.88 92 GLN A N 1
ATOM 750 C CA . GLN A 1 92 ? 11.601 0.526 21.589 1.00 69.88 92 GLN A CA 1
ATOM 751 C C . GLN A 1 92 ? 11.606 0.556 20.056 1.00 69.88 92 GLN A C 1
ATOM 753 O O . GLN A 1 92 ? 12.430 -0.108 19.426 1.00 69.88 92 GLN A O 1
ATOM 758 N N . ILE A 1 93 ? 10.724 1.365 19.463 1.00 74.31 93 ILE A N 1
ATOM 759 C CA . ILE A 1 93 ? 10.729 1.622 18.021 1.00 74.31 93 ILE A CA 1
ATOM 760 C C . ILE A 1 93 ? 12.078 2.242 17.646 1.00 74.31 93 ILE A C 1
ATOM 762 O O . ILE A 1 93 ? 12.433 3.329 18.107 1.00 74.31 93 ILE A O 1
ATOM 766 N N . SER A 1 94 ? 12.829 1.558 16.782 1.00 76.88 94 SER A N 1
ATOM 767 C CA . SER A 1 94 ? 14.090 2.084 16.267 1.00 76.88 94 SER A CA 1
ATOM 768 C C . SER A 1 94 ? 13.829 3.205 15.265 1.00 76.88 94 SER A C 1
ATOM 770 O O . SER A 1 94 ? 13.338 2.978 14.161 1.00 76.88 94 SER A O 1
ATOM 772 N N . LEU A 1 95 ? 14.217 4.427 15.624 1.00 79.50 95 LEU A N 1
ATOM 773 C CA . LEU A 1 95 ? 14.117 5.596 14.747 1.00 79.50 95 LEU A CA 1
ATOM 774 C C . LEU A 1 95 ? 15.362 5.800 13.870 1.00 79.50 95 LEU A C 1
ATOM 776 O O . LEU A 1 95 ? 15.569 6.883 13.334 1.00 79.50 95 LEU A O 1
ATOM 780 N N . ILE A 1 96 ? 16.188 4.766 13.667 1.00 80.31 96 ILE A N 1
ATOM 781 C CA . ILE A 1 96 ? 17.333 4.844 12.740 1.00 80.31 96 ILE A CA 1
ATOM 782 C C . ILE A 1 96 ? 16.839 5.089 11.306 1.00 80.31 96 ILE A C 1
ATOM 784 O O . ILE A 1 96 ? 17.476 5.808 10.538 1.00 80.31 96 ILE A O 1
ATOM 788 N N . ASN A 1 97 ? 15.676 4.533 10.949 1.00 86.50 97 ASN A N 1
ATOM 789 C CA . ASN A 1 97 ? 15.053 4.729 9.645 1.00 86.50 97 ASN A CA 1
ATOM 790 C C . ASN A 1 97 ? 13.672 5.385 9.772 1.00 86.50 97 ASN A C 1
ATOM 792 O O . ASN A 1 97 ? 12.640 4.775 9.488 1.00 86.50 97 ASN A O 1
ATOM 796 N N . VAL A 1 98 ? 13.672 6.661 10.171 1.00 88.81 98 VAL A N 1
ATOM 797 C CA . VAL A 1 98 ? 12.467 7.498 10.318 1.00 88.81 98 VAL A CA 1
ATOM 798 C C . VAL A 1 98 ? 11.550 7.414 9.096 1.00 88.81 98 VAL A C 1
ATOM 800 O O . VAL A 1 98 ? 10.338 7.282 9.239 1.00 88.81 98 VAL A O 1
ATOM 803 N N . VAL A 1 99 ? 12.110 7.433 7.881 1.00 91.44 99 VAL A N 1
ATOM 804 C CA . VAL A 1 99 ? 11.313 7.375 6.645 1.00 91.44 99 VAL A CA 1
ATOM 805 C C . VAL A 1 99 ? 10.527 6.067 6.553 1.00 91.44 99 VAL A C 1
ATOM 807 O O . VAL A 1 99 ? 9.369 6.078 6.138 1.00 91.44 99 VAL A O 1
ATOM 810 N N . MET A 1 100 ? 11.114 4.937 6.950 1.00 91.50 100 MET A N 1
ATOM 811 C CA . MET A 1 100 ? 10.401 3.659 6.955 1.00 91.50 100 MET A CA 1
ATOM 812 C C . MET A 1 100 ? 9.291 3.615 8.003 1.00 91.50 100 MET A C 1
ATOM 814 O O . MET A 1 100 ? 8.198 3.151 7.678 1.00 91.50 100 MET A O 1
ATOM 818 N N . GLU A 1 101 ? 9.519 4.149 9.203 1.00 90.88 101 GLU A N 1
ATOM 819 C CA . GLU A 1 101 ? 8.484 4.205 10.245 1.00 90.88 101 GLU A CA 1
ATOM 820 C C . GLU A 1 101 ? 7.328 5.134 9.852 1.00 90.88 101 GLU A C 1
ATOM 822 O O . GLU A 1 101 ? 6.162 4.758 9.973 1.00 90.88 101 GLU A O 1
ATOM 827 N N . LEU A 1 102 ? 7.617 6.286 9.237 1.00 92.75 102 LEU A N 1
ATOM 828 C CA . LEU A 1 102 ? 6.587 7.165 8.675 1.00 92.75 102 LEU A CA 1
ATOM 829 C C . LEU A 1 102 ? 5.793 6.474 7.557 1.00 92.75 102 LEU A C 1
ATOM 831 O O . LEU A 1 102 ? 4.566 6.583 7.501 1.00 92.75 102 LEU A O 1
ATOM 835 N N . ARG A 1 103 ? 6.462 5.709 6.680 1.00 94.38 103 ARG A N 1
ATOM 836 C CA . ARG A 1 103 ? 5.786 4.932 5.626 1.00 94.38 103 ARG A CA 1
ATOM 837 C C . ARG A 1 103 ? 4.865 3.861 6.209 1.00 94.38 103 ARG A C 1
ATOM 839 O O . ARG A 1 103 ? 3.762 3.691 5.687 1.00 94.38 103 ARG A O 1
ATOM 846 N N . LYS A 1 104 ? 5.287 3.172 7.276 1.00 93.06 104 LYS A N 1
ATOM 847 C CA . LYS A 1 104 ? 4.447 2.205 7.997 1.00 93.06 104 LYS A CA 1
ATOM 848 C C . LYS A 1 104 ? 3.239 2.904 8.625 1.00 93.06 104 LYS A C 1
ATOM 850 O O . LYS A 1 104 ? 2.099 2.539 8.340 1.00 93.06 104 LYS A O 1
ATOM 855 N N . LEU A 1 105 ? 3.469 3.977 9.376 1.00 93.75 105 LEU A N 1
ATOM 856 C CA . LEU A 1 105 ? 2.421 4.752 10.036 1.00 93.75 105 LEU A CA 1
ATOM 857 C C . LEU A 1 105 ? 1.354 5.270 9.057 1.00 93.75 105 LEU A C 1
ATOM 859 O O . LEU A 1 105 ? 0.151 5.151 9.303 1.00 93.75 105 LEU A O 1
ATOM 863 N N . CYS A 1 106 ? 1.785 5.798 7.907 1.00 93.88 106 CYS A N 1
ATOM 864 C CA . CYS A 1 106 ? 0.896 6.273 6.844 1.00 93.88 106 CYS A CA 1
ATOM 865 C C . CYS A 1 106 ? -0.001 5.170 6.266 1.00 93.88 106 CYS A C 1
ATOM 867 O O . CYS A 1 106 ? -1.004 5.461 5.609 1.00 93.88 106 CYS A O 1
ATOM 869 N N . CYS A 1 107 ? 0.379 3.905 6.408 1.00 93.50 107 CYS A N 1
ATOM 870 C CA . CYS A 1 107 ? -0.437 2.766 6.013 1.00 93.50 107 CYS A CA 1
ATOM 871 C C . CYS A 1 107 ? -1.389 2.366 7.151 1.00 93.50 107 CYS A C 1
ATOM 873 O O . CYS A 1 107 ? -2.604 2.368 6.939 1.00 93.50 107 CYS A O 1
ATOM 875 N N . GLN A 1 108 ? -0.862 2.094 8.347 1.00 93.19 108 GLN A N 1
ATOM 876 C CA . GLN A 1 108 ? -1.640 1.750 9.542 1.00 93.19 108 GLN A CA 1
ATOM 877 C C . GLN A 1 108 ? -0.748 1.874 10.798 1.00 93.19 108 GLN A C 1
ATOM 879 O O . GLN A 1 108 ? 0.318 1.256 10.813 1.00 93.19 108 GLN A O 1
ATOM 884 N N . PRO A 1 109 ? -1.154 2.623 11.848 1.00 91.94 109 PRO A N 1
ATOM 885 C CA . PRO A 1 109 ? -0.421 2.716 13.116 1.00 91.94 109 PRO A CA 1
ATOM 886 C C . PRO A 1 109 ? 0.031 1.394 13.737 1.00 91.94 109 PRO A C 1
ATOM 888 O O . PRO A 1 109 ? 1.148 1.322 14.230 1.00 91.94 109 PRO A O 1
ATOM 891 N N . TYR A 1 110 ? -0.784 0.340 13.662 1.00 90.06 110 TYR A N 1
ATOM 892 C CA . TYR A 1 110 ? -0.462 -0.968 14.258 1.00 90.06 110 TYR A CA 1
ATOM 893 C C . TYR A 1 110 ? 0.679 -1.712 13.556 1.00 90.06 110 TYR A C 1
ATOM 895 O O . TYR A 1 110 ? 1.111 -2.753 14.018 1.00 90.06 110 TYR A O 1
ATOM 903 N N . MET A 1 111 ? 1.223 -1.175 12.460 1.00 89.31 111 MET A N 1
ATOM 904 C CA . MET A 1 111 ? 2.464 -1.708 11.894 1.00 89.31 111 MET A CA 1
ATOM 905 C C . MET A 1 111 ? 3.723 -1.257 12.641 1.00 89.31 111 MET A C 1
ATOM 907 O O . MET A 1 111 ? 4.811 -1.744 12.327 1.00 89.31 111 MET A O 1
ATOM 911 N N . LEU A 1 112 ? 3.593 -0.301 13.562 1.00 87.19 112 LEU A N 1
ATOM 912 C CA . LEU A 1 112 ? 4.656 0.089 14.475 1.00 87.19 112 LEU A CA 1
ATOM 913 C C . LEU A 1 112 ? 4.708 -0.907 15.638 1.00 87.19 112 LEU A C 1
ATOM 915 O O . LEU A 1 112 ? 3.680 -1.257 16.218 1.00 87.19 112 LEU A O 1
ATOM 919 N N . GLU A 1 113 ? 5.911 -1.352 15.985 1.00 82.44 113 GLU A N 1
ATOM 920 C CA . GLU A 1 113 ? 6.113 -2.299 17.082 1.00 82.44 113 GLU A CA 1
ATOM 921 C C . GLU A 1 113 ? 5.651 -1.688 18.412 1.00 82.44 113 GLU A C 1
ATOM 923 O O . GLU A 1 113 ? 5.966 -0.539 18.719 1.00 82.44 113 GLU A O 1
ATOM 928 N N . GLY A 1 114 ? 4.878 -2.442 19.199 1.00 76.31 114 GLY A N 1
ATOM 929 C CA . GLY A 1 114 ? 4.391 -1.980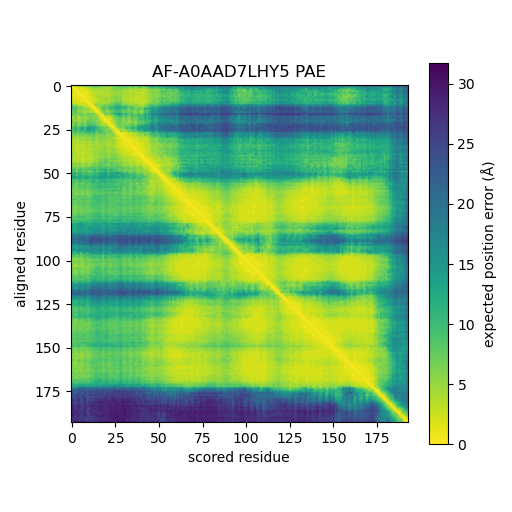 20.504 1.00 76.31 114 GLY A CA 1
ATOM 930 C C . GLY A 1 114 ? 3.239 -0.970 20.460 1.00 76.31 114 GLY A C 1
ATOM 931 O O . GLY A 1 114 ? 2.918 -0.381 21.488 1.00 76.31 114 GLY A O 1
ATOM 932 N N . VAL A 1 115 ? 2.621 -0.746 19.295 1.00 77.12 115 VAL A N 1
ATOM 933 C CA . VAL A 1 115 ? 1.446 0.138 19.136 1.00 77.12 115 VAL A CA 1
ATOM 934 C C . VAL A 1 115 ? 0.138 -0.655 18.990 1.00 77.12 115 VAL A C 1
ATOM 936 O O . VAL A 1 115 ? -0.948 -0.072 18.961 1.00 77.12 115 VAL A O 1
ATOM 939 N N . GLU A 1 116 ? 0.222 -1.982 18.912 1.00 74.38 116 GLU A N 1
ATOM 940 C CA . GLU A 1 116 ? -0.950 -2.853 18.868 1.00 74.38 116 GLU A CA 1
ATOM 941 C C . GLU A 1 116 ? -1.764 -2.751 20.166 1.00 74.38 116 GLU A C 1
ATOM 943 O O . GLU A 1 116 ? -1.194 -2.749 21.260 1.00 74.38 116 GLU A O 1
ATOM 948 N N . PRO A 1 117 ? -3.097 -2.626 20.061 1.00 72.50 117 PRO A N 1
ATOM 949 C CA . PRO A 1 117 ? -3.944 -2.514 21.230 1.00 72.50 117 PRO A CA 1
ATOM 950 C C . PRO A 1 117 ? -4.140 -3.900 21.861 1.00 72.50 117 PRO A C 1
ATOM 952 O O . PRO A 1 117 ? -4.537 -4.844 21.180 1.00 72.50 117 PRO A O 1
ATOM 955 N N . ASP A 1 118 ? -3.904 -4.008 23.167 1.00 69.69 118 ASP A N 1
ATOM 956 C CA . ASP A 1 118 ? -4.177 -5.225 23.937 1.00 69.69 118 ASP A CA 1
ATOM 957 C C . ASP A 1 118 ? -5.678 -5.274 24.275 1.00 69.69 118 ASP A C 1
ATOM 959 O O . ASP A 1 118 ? -6.134 -4.707 25.271 1.00 69.69 118 ASP A O 1
ATOM 963 N N . ILE A 1 119 ? -6.481 -5.811 23.351 1.00 74.12 119 ILE A N 1
ATOM 964 C CA . ILE A 1 119 ? -7.945 -5.866 23.466 1.00 74.12 119 ILE A CA 1
ATOM 965 C C . ILE A 1 119 ? -8.405 -7.307 23.260 1.00 74.12 119 ILE A C 1
ATOM 967 O O . ILE A 1 119 ? -8.270 -7.859 22.169 1.00 74.12 119 ILE A O 1
ATOM 971 N N . GLU A 1 120 ? -9.017 -7.884 24.295 1.00 71.19 120 GLU A N 1
ATOM 972 C CA . GLU A 1 120 ? -9.578 -9.241 24.251 1.00 71.19 120 GLU A CA 1
ATOM 973 C C . GLU A 1 120 ? -10.843 -9.330 23.374 1.00 71.19 120 GLU A C 1
ATOM 975 O O . GLU A 1 120 ? -11.101 -10.357 22.744 1.00 71.19 120 GLU A O 1
ATOM 980 N N . ASP A 1 121 ? -11.630 -8.249 23.287 1.00 82.19 121 ASP A N 1
ATOM 981 C CA . ASP A 1 121 ? -12.834 -8.203 22.452 1.00 82.19 121 ASP A CA 1
ATOM 982 C C . ASP A 1 121 ? -12.512 -7.941 20.969 1.00 82.19 121 ASP A C 1
ATOM 984 O O . ASP A 1 121 ? -12.030 -6.879 20.566 1.00 82.19 121 ASP A O 1
ATOM 988 N N . THR A 1 122 ? -12.872 -8.910 20.126 1.00 77.25 122 THR A N 1
ATOM 989 C CA . THR A 1 122 ? -12.682 -8.869 18.671 1.00 77.25 122 THR A CA 1
ATOM 990 C C . THR A 1 122 ? -13.503 -7.770 17.981 1.00 77.25 122 THR A C 1
ATOM 992 O O . THR A 1 122 ? -13.121 -7.285 16.915 1.00 77.25 122 THR A O 1
ATOM 995 N N . GLN A 1 123 ? -14.654 -7.376 18.537 1.00 80.19 123 GLN A N 1
ATOM 996 C CA . GLN A 1 123 ? -15.493 -6.327 17.940 1.00 80.19 123 GLN A CA 1
ATOM 997 C C . GLN A 1 123 ? -14.887 -4.940 18.156 1.00 80.19 123 GLN A C 1
ATOM 999 O O . GLN A 1 123 ? -14.766 -4.148 17.215 1.00 80.19 123 GLN A O 1
ATOM 1004 N N . GLU A 1 124 ? -14.470 -4.665 19.389 1.00 83.56 124 GLU A N 1
ATOM 1005 C CA . GLU A 1 124 ? -13.834 -3.404 19.755 1.00 83.56 124 GLU A CA 1
ATOM 1006 C C . GLU A 1 124 ? -12.465 -3.260 19.071 1.00 83.56 124 GLU A C 1
ATOM 1008 O O . GLU A 1 124 ? -12.145 -2.187 18.551 1.00 83.56 124 GLU A O 1
ATOM 1013 N N . SER A 1 125 ? -11.692 -4.349 18.959 1.00 83.94 125 SER A N 1
ATOM 1014 C CA . SER A 1 125 ? -10.403 -4.336 18.254 1.00 83.94 125 SER A CA 1
ATOM 1015 C C . SER A 1 125 ? -10.556 -3.969 16.773 1.00 83.94 125 SER A C 1
ATOM 1017 O O . SER A 1 125 ? -9.818 -3.118 16.265 1.00 83.94 125 SER A O 1
ATOM 1019 N N . PHE A 1 126 ? -11.570 -4.512 16.089 1.00 82.69 126 PHE A N 1
ATOM 1020 C CA . PHE A 1 126 ? -11.867 -4.162 14.701 1.00 82.69 126 PHE A CA 1
ATOM 1021 C C . PHE A 1 126 ? -12.267 -2.692 14.552 1.00 82.69 126 PHE A C 1
ATOM 1023 O O . PHE A 1 126 ? -11.802 -2.003 13.639 1.00 82.69 126 PHE A O 1
ATOM 1030 N N . LYS A 1 127 ? -13.128 -2.192 15.443 1.00 86.25 127 LYS A N 1
ATOM 1031 C CA . LYS A 1 127 ? -13.554 -0.791 15.411 1.00 86.25 127 LYS A CA 1
ATOM 1032 C C . LYS A 1 127 ? -12.354 0.139 15.570 1.00 86.25 127 LYS A C 1
ATOM 1034 O O . LYS A 1 127 ? -12.189 1.067 14.778 1.00 86.25 127 LYS A O 1
ATOM 1039 N N . GLN A 1 128 ? -11.463 -0.162 16.513 1.00 87.38 128 GLN A N 1
ATOM 1040 C CA . GLN A 1 128 ? -10.238 0.606 16.687 1.00 87.38 128 GLN A CA 1
ATOM 1041 C C . GLN A 1 128 ? -9.285 0.499 15.491 1.00 87.38 128 GLN A C 1
ATOM 1043 O O . GLN A 1 128 ? -8.678 1.506 15.134 1.00 87.38 128 GLN A O 1
ATOM 1048 N N . LEU A 1 129 ? -9.156 -0.678 14.869 1.00 88.25 129 LEU A N 1
ATOM 1049 C CA . LEU A 1 129 ? -8.367 -0.888 13.646 1.00 88.25 129 LEU A CA 1
ATOM 1050 C C . LEU A 1 129 ? -8.877 -0.019 12.490 1.00 88.25 129 LEU A C 1
ATOM 1052 O O . LEU A 1 129 ? -8.086 0.555 11.736 1.00 88.25 129 LEU A O 1
ATOM 1056 N N . LEU A 1 130 ? -10.200 0.081 12.346 1.00 89.56 130 LEU A N 1
ATOM 1057 C CA . LEU A 1 130 ? -10.830 0.914 11.331 1.00 89.56 130 LEU A CA 1
ATOM 1058 C C . LEU A 1 130 ? -10.622 2.401 11.635 1.00 89.56 130 LEU A C 1
ATOM 1060 O O . LEU A 1 130 ? -10.258 3.163 10.747 1.00 89.56 130 LEU A O 1
ATOM 1064 N N . GLU A 1 131 ? -10.817 2.823 12.883 1.00 90.44 131 GLU A N 1
ATOM 1065 C CA . GLU A 1 131 ? -10.684 4.223 13.295 1.00 90.44 131 GLU A CA 1
ATOM 1066 C C . GLU A 1 131 ? -9.233 4.729 13.297 1.00 90.44 131 GLU A C 1
ATOM 1068 O O . GLU A 1 131 ? -8.990 5.926 13.118 1.00 90.44 131 GLU A O 1
ATOM 1073 N N . SER A 1 132 ? -8.254 3.832 13.439 1.00 91.38 132 SER A N 1
ATOM 1074 C CA . SER A 1 132 ? -6.837 4.188 13.513 1.00 91.38 132 SER A CA 1
ATOM 1075 C C . SER A 1 132 ? -6.213 4.577 12.173 1.00 91.38 132 SER A C 1
ATOM 1077 O O . SER A 1 132 ? -5.213 5.291 12.191 1.00 91.38 132 SER A O 1
ATOM 1079 N N . SER A 1 133 ? -6.765 4.189 11.017 1.00 94.38 133 SER A N 1
ATOM 1080 C CA . SER A 1 133 ? -6.182 4.511 9.701 1.00 94.38 133 SER A CA 1
ATOM 1081 C C . SER A 1 133 ? -7.185 5.139 8.745 1.00 94.38 133 SER A C 1
ATOM 1083 O O . SER A 1 133 ? -8.164 4.509 8.345 1.00 94.38 133 SER A O 1
ATOM 1085 N N . GLY A 1 134 ? -6.880 6.349 8.263 1.00 94.44 134 GLY A N 1
ATOM 1086 C CA . GLY A 1 134 ? -7.718 7.027 7.268 1.00 94.44 134 GLY A CA 1
ATOM 1087 C C . GLY A 1 134 ? -7.856 6.234 5.961 1.00 94.44 134 GLY A C 1
ATOM 1088 O O . GLY A 1 134 ? -8.916 6.231 5.331 1.00 94.44 134 GLY A O 1
ATOM 1089 N N . LYS A 1 135 ? -6.811 5.489 5.564 1.00 95.00 135 LYS A N 1
ATOM 1090 C CA . LYS A 1 135 ? -6.856 4.628 4.370 1.00 95.00 135 LYS A CA 1
ATOM 1091 C C . LYS A 1 135 ? -7.819 3.465 4.555 1.00 95.00 135 LYS A C 1
ATOM 1093 O O . LYS A 1 135 ? -8.549 3.150 3.619 1.00 95.00 135 LYS A O 1
ATOM 1098 N N . LEU A 1 136 ? -7.839 2.851 5.739 1.00 93.31 136 LEU A N 1
ATOM 1099 C CA . LEU A 1 136 ? -8.734 1.731 6.017 1.00 93.31 136 LEU A CA 1
ATOM 1100 C C . LEU A 1 136 ? -10.195 2.193 6.108 1.00 93.31 136 LEU A C 1
ATOM 1102 O O . LEU A 1 136 ? -11.069 1.530 5.559 1.00 93.31 136 LEU A O 1
ATOM 1106 N N . GLN A 1 137 ? -10.454 3.376 6.678 1.00 93.69 137 GLN A N 1
ATOM 1107 C CA . GLN A 1 137 ? -11.787 3.997 6.666 1.00 93.69 137 GLN A CA 1
ATOM 1108 C C . GLN A 1 137 ? -12.310 4.239 5.247 1.00 93.69 137 GLN A C 1
ATOM 1110 O O . GLN A 1 137 ? -13.480 3.981 4.953 1.00 93.69 137 GLN A O 1
ATOM 1115 N N . LEU A 1 138 ? -11.460 4.764 4.358 1.00 94.25 138 LEU A N 1
ATOM 1116 C CA . LEU A 1 138 ? -11.841 4.981 2.965 1.00 94.25 138 LEU A CA 1
ATOM 1117 C C . LEU A 1 138 ? -12.050 3.651 2.237 1.00 94.25 138 LEU A C 1
ATOM 1119 O O . LEU A 1 138 ? -13.035 3.504 1.512 1.00 94.25 138 LEU A O 1
ATOM 1123 N N . LEU A 1 139 ? -11.152 2.686 2.459 1.00 93.69 139 LEU A N 1
ATOM 1124 C CA . LEU A 1 139 ? -11.263 1.351 1.888 1.00 93.69 139 LEU A CA 1
ATOM 1125 C C . LEU A 1 139 ? -12.585 0.694 2.291 1.00 93.69 139 LEU A C 1
ATOM 1127 O O . LEU A 1 139 ? -13.263 0.175 1.414 1.00 93.69 139 LEU A O 1
ATOM 1131 N N . ASP A 1 140 ? -13.003 0.771 3.557 1.00 92.12 140 ASP A N 1
ATOM 1132 C CA . ASP A 1 140 ? -14.272 0.188 4.010 1.00 92.12 140 ASP A CA 1
ATOM 1133 C C . ASP A 1 140 ? -15.476 0.749 3.250 1.00 92.12 140 ASP A C 1
ATOM 1135 O O . ASP A 1 140 ? -16.265 0.002 2.667 1.00 92.12 140 ASP A O 1
ATOM 1139 N N . LYS A 1 141 ? -15.550 2.078 3.124 1.00 92.38 141 LYS A N 1
ATOM 1140 C CA . LYS A 1 141 ? -16.611 2.743 2.352 1.00 92.38 141 LYS A CA 1
ATOM 1141 C C . LYS A 1 141 ? -16.613 2.328 0.878 1.00 92.38 141 LYS A C 1
ATOM 1143 O O . LYS A 1 141 ? -17.679 2.214 0.274 1.00 92.38 141 LYS A O 1
ATOM 1148 N N . MET A 1 142 ? -15.437 2.128 0.283 1.00 92.69 142 MET A N 1
ATOM 1149 C CA . MET A 1 142 ? -15.315 1.682 -1.108 1.00 92.69 142 MET A CA 1
ATOM 1150 C C . MET A 1 142 ? -15.690 0.210 -1.271 1.00 92.69 142 MET A C 1
ATOM 1152 O O . MET A 1 142 ? -16.402 -0.133 -2.210 1.00 92.69 142 MET A O 1
ATOM 1156 N N . MET A 1 143 ? -15.249 -0.651 -0.355 1.00 90.56 143 MET A N 1
ATOM 1157 C CA . MET A 1 143 ? -15.494 -2.090 -0.405 1.00 90.56 143 MET A CA 1
ATOM 1158 C C . MET A 1 143 ? -16.983 -2.418 -0.323 1.00 90.56 143 MET A C 1
ATOM 1160 O O . MET A 1 143 ? -17.430 -3.300 -1.051 1.00 90.56 143 MET A O 1
ATOM 1164 N N . VAL A 1 144 ? -17.761 -1.689 0.487 1.00 90.06 144 VAL A N 1
ATOM 1165 C CA . VAL A 1 144 ? -19.228 -1.844 0.538 1.00 90.06 144 VAL A CA 1
ATOM 1166 C C . VAL A 1 144 ? -19.848 -1.591 -0.839 1.00 90.06 144 VAL A C 1
ATOM 1168 O O . VAL A 1 144 ? -20.511 -2.471 -1.383 1.00 90.06 144 VAL A O 1
ATOM 1171 N N . LYS A 1 145 ? -19.537 -0.445 -1.461 1.00 91.88 145 LYS A N 1
ATOM 1172 C CA . LYS A 1 145 ? -20.069 -0.077 -2.785 1.00 91.88 145 LYS A CA 1
ATOM 1173 C C . LYS A 1 145 ? -19.649 -1.053 -3.883 1.00 91.88 145 LYS A C 1
ATOM 1175 O O . LYS A 1 145 ? -20.454 -1.432 -4.726 1.00 91.88 145 LYS A O 1
ATOM 1180 N N . LEU A 1 146 ? -18.381 -1.463 -3.882 1.00 91.12 146 LEU A N 1
ATOM 1181 C CA . LEU A 1 146 ? -17.845 -2.385 -4.884 1.00 91.12 146 LEU A CA 1
ATOM 1182 C C . LEU A 1 146 ? -18.440 -3.789 -4.735 1.00 91.12 146 LEU A C 1
ATOM 1184 O O . LEU A 1 146 ? -18.688 -4.447 -5.744 1.00 91.12 146 LEU A O 1
ATOM 1188 N N . LYS A 1 147 ? -18.713 -4.229 -3.499 1.00 87.38 147 LYS A N 1
ATOM 1189 C CA . LYS A 1 147 ? -19.376 -5.507 -3.217 1.00 87.38 147 LYS A CA 1
ATOM 1190 C C . LYS A 1 147 ? -20.828 -5.502 -3.692 1.00 87.38 147 LYS A C 1
ATOM 1192 O O . LYS A 1 147 ? -21.237 -6.459 -4.338 1.00 87.38 147 LYS A O 1
ATOM 1197 N N . GLU A 1 148 ? -21.576 -4.429 -3.434 1.00 90.38 148 GLU A N 1
ATOM 1198 C CA . GLU A 1 148 ? -22.953 -4.253 -3.932 1.00 90.38 148 GLU A CA 1
ATOM 1199 C C . GLU A 1 148 ? -23.022 -4.274 -5.466 1.00 90.38 148 GLU A C 1
ATOM 1201 O O . GLU A 1 148 ? -23.959 -4.817 -6.043 1.00 90.38 148 GLU A O 1
ATOM 1206 N N . GLN A 1 149 ? -21.997 -3.737 -6.132 1.00 92.94 149 GLN A N 1
ATOM 1207 C CA . GLN A 1 149 ? -21.868 -3.736 -7.593 1.00 92.94 149 GLN A CA 1
ATOM 1208 C C . GLN A 1 149 ? -21.304 -5.048 -8.170 1.00 92.94 149 GLN A C 1
ATOM 1210 O O . GLN A 1 149 ? -21.202 -5.186 -9.388 1.00 92.94 149 GLN A O 1
ATOM 1215 N N . GLY A 1 150 ? -20.909 -6.008 -7.328 1.00 90.25 150 GLY A N 1
ATOM 1216 C CA . GLY A 1 150 ? -20.338 -7.284 -7.768 1.00 90.25 150 GLY A CA 1
ATOM 1217 C C . GLY A 1 150 ? -18.922 -7.187 -8.355 1.00 90.25 150 GLY A C 1
ATOM 1218 O O . GLY A 1 150 ? -18.501 -8.072 -9.102 1.00 90.25 150 GLY A O 1
ATOM 1219 N N . HIS A 1 151 ? -18.163 -6.132 -8.044 1.00 90.06 151 HIS A N 1
ATOM 1220 C CA . HIS A 1 151 ? -16.784 -5.979 -8.507 1.00 90.06 151 HIS A CA 1
ATOM 1221 C C . HIS A 1 151 ? -15.803 -6.846 -7.702 1.00 90.06 151 HIS A C 1
ATOM 1223 O O . HIS A 1 151 ? -15.857 -6.912 -6.475 1.00 90.06 151 HIS A O 1
ATOM 1229 N N . LYS A 1 152 ? -14.836 -7.462 -8.396 1.00 89.88 152 LYS A N 1
ATOM 1230 C CA . LYS A 1 152 ? -13.686 -8.137 -7.772 1.00 89.88 152 LYS A CA 1
ATOM 1231 C C . LYS A 1 152 ? -12.553 -7.130 -7.565 1.00 89.88 152 LYS A C 1
ATOM 1233 O O . LYS A 1 152 ? -12.184 -6.417 -8.497 1.00 89.88 152 LYS A O 1
ATOM 1238 N N . VAL A 1 153 ? -12.000 -7.079 -6.353 1.00 90.94 153 VAL A N 1
ATOM 1239 C CA . VAL A 1 153 ? -10.973 -6.103 -5.951 1.00 90.94 153 VAL A CA 1
ATOM 1240 C C . VAL A 1 153 ? -9.665 -6.818 -5.644 1.00 90.94 153 VAL A C 1
ATOM 1242 O O . VAL A 1 153 ? -9.656 -7.824 -4.939 1.00 90.94 153 VAL A O 1
ATOM 1245 N N . LEU A 1 154 ? -8.559 -6.275 -6.151 1.00 92.06 154 LEU A N 1
ATOM 1246 C CA . LEU A 1 154 ? -7.208 -6.747 -5.868 1.00 92.06 154 LEU A CA 1
ATOM 1247 C C . LEU A 1 154 ? -6.423 -5.641 -5.162 1.00 92.06 154 LEU A C 1
ATOM 1249 O O . LEU A 1 154 ? -6.299 -4.535 -5.688 1.00 92.06 154 LEU A O 1
ATOM 1253 N N . ILE A 1 155 ? -5.913 -5.941 -3.967 1.00 91.44 155 ILE A N 1
ATOM 1254 C CA . ILE A 1 155 ? -5.182 -4.993 -3.122 1.00 91.44 155 ILE A CA 1
ATOM 1255 C C . ILE A 1 155 ? -3.711 -5.396 -3.086 1.00 91.44 155 ILE A C 1
ATOM 1257 O O . ILE A 1 155 ? -3.381 -6.542 -2.791 1.00 91.44 155 ILE A O 1
ATOM 1261 N N . TYR A 1 156 ? -2.831 -4.434 -3.353 1.00 92.75 156 TYR A N 1
ATOM 1262 C CA . TYR A 1 156 ? -1.385 -4.604 -3.256 1.00 92.75 156 TYR A CA 1
ATOM 1263 C C . TYR A 1 156 ? -0.832 -3.769 -2.103 1.00 92.75 156 TYR A C 1
ATOM 1265 O O . TYR A 1 156 ? -1.207 -2.611 -1.925 1.00 92.75 156 TYR A O 1
ATOM 1273 N N . SER A 1 157 ? 0.106 -4.343 -1.356 1.00 92.81 157 SER A N 1
ATOM 1274 C CA . SER A 1 157 ? 0.879 -3.653 -0.325 1.00 92.81 157 SER A CA 1
ATOM 1275 C C . SER A 1 157 ? 2.337 -4.090 -0.411 1.00 92.81 157 SER A C 1
ATOM 1277 O O . SER A 1 157 ? 2.623 -5.248 -0.702 1.00 92.81 157 SER A O 1
ATOM 1279 N N . GLN A 1 158 ? 3.259 -3.165 -0.143 1.00 91.94 158 GLN A N 1
ATOM 1280 C CA . GLN A 1 158 ? 4.683 -3.491 -0.002 1.00 91.94 158 GLN A CA 1
ATOM 1281 C C . GLN A 1 158 ? 4.996 -4.130 1.358 1.00 91.94 158 GLN A C 1
ATOM 1283 O O . GLN A 1 158 ? 5.999 -4.822 1.499 1.00 91.94 158 GLN A O 1
ATOM 1288 N N . PHE A 1 159 ? 4.143 -3.904 2.360 1.00 91.69 159 PHE A N 1
ATOM 1289 C CA . PHE A 1 159 ? 4.310 -4.448 3.701 1.00 91.69 159 PHE A CA 1
ATOM 1290 C C . PHE A 1 159 ? 3.459 -5.699 3.863 1.00 91.69 159 PHE A C 1
ATOM 1292 O O . PHE A 1 159 ? 2.236 -5.629 3.726 1.00 91.69 159 PHE A O 1
ATOM 1299 N N . ARG A 1 160 ? 4.109 -6.818 4.202 1.00 90.31 160 ARG A N 1
ATOM 1300 C CA . ARG A 1 160 ? 3.439 -8.082 4.523 1.00 90.31 160 ARG A CA 1
ATOM 1301 C C . ARG A 1 160 ? 2.487 -7.926 5.707 1.00 90.31 160 ARG A C 1
ATOM 1303 O O . ARG A 1 160 ? 1.336 -8.308 5.579 1.00 90.31 160 ARG A O 1
ATOM 1310 N N . HIS A 1 161 ? 2.939 -7.272 6.776 1.00 89.69 161 HIS A N 1
ATOM 1311 C CA . HIS A 1 161 ? 2.124 -7.050 7.971 1.00 89.69 161 HIS A CA 1
ATOM 1312 C C . HIS A 1 161 ? 0.806 -6.313 7.652 1.00 89.69 161 HIS A C 1
ATOM 1314 O O . HIS A 1 161 ? -0.249 -6.659 8.166 1.00 89.69 161 HIS A O 1
ATOM 1320 N N . MET A 1 162 ? 0.814 -5.367 6.703 1.00 92.12 162 MET A N 1
ATOM 1321 C CA . MET A 1 162 ? -0.423 -4.717 6.245 1.00 92.12 162 MET A CA 1
ATOM 1322 C C . MET A 1 162 ? -1.408 -5.704 5.601 1.00 92.12 162 MET A C 1
ATOM 1324 O O . MET A 1 162 ? -2.614 -5.504 5.695 1.00 92.12 162 MET A O 1
ATOM 1328 N N . LEU A 1 163 ? -0.914 -6.728 4.897 1.00 91.81 163 LEU A N 1
ATOM 1329 C CA . LEU A 1 163 ? -1.772 -7.755 4.303 1.00 91.81 163 LEU A CA 1
ATOM 1330 C C . LEU A 1 163 ? -2.413 -8.619 5.386 1.00 91.81 163 LEU A C 1
ATOM 1332 O O . LEU A 1 163 ? -3.591 -8.926 5.251 1.00 91.81 163 LEU A O 1
ATOM 1336 N N . ASP A 1 164 ? -1.675 -8.933 6.451 1.00 89.19 164 ASP A N 1
ATOM 1337 C CA . ASP A 1 164 ? -2.197 -9.671 7.605 1.00 89.19 164 ASP A CA 1
ATOM 1338 C C . ASP A 1 164 ? -3.321 -8.850 8.292 1.00 89.19 164 ASP A C 1
ATOM 1340 O O . ASP A 1 164 ? -4.436 -9.332 8.464 1.00 89.19 164 ASP A O 1
ATOM 1344 N N . LEU A 1 165 ? -3.122 -7.542 8.511 1.00 89.12 165 LEU A N 1
ATOM 1345 C CA . LEU A 1 165 ? -4.168 -6.650 9.054 1.00 89.12 165 LEU A CA 1
ATOM 1346 C C . LEU A 1 165 ? -5.394 -6.510 8.128 1.00 89.12 165 LEU A C 1
ATOM 1348 O O . LEU A 1 165 ? -6.536 -6.387 8.578 1.00 89.12 165 LEU A O 1
ATOM 1352 N N . LEU A 1 166 ? -5.177 -6.500 6.808 1.00 89.94 166 LEU A N 1
ATOM 1353 C CA . LEU A 1 166 ? -6.268 -6.503 5.827 1.00 89.94 166 LEU A CA 1
ATOM 1354 C C . LEU A 1 166 ? -7.006 -7.844 5.796 1.00 89.94 166 LEU A C 1
ATOM 1356 O O . LEU A 1 166 ? -8.197 -7.882 5.469 1.00 89.94 166 LEU A O 1
ATOM 1360 N N . GLU A 1 167 ? -6.312 -8.933 6.116 1.00 87.12 167 GLU A N 1
ATOM 1361 C CA . GLU A 1 167 ? -6.885 -10.261 6.242 1.00 87.12 167 GLU A CA 1
ATOM 1362 C C . GLU A 1 167 ? -7.877 -10.311 7.408 1.00 87.12 167 GLU A C 1
ATOM 1364 O O . GLU A 1 167 ? -9.030 -10.706 7.200 1.00 87.12 167 GLU A O 1
ATOM 1369 N N . ASP A 1 168 ? -7.482 -9.801 8.575 1.00 84.81 168 ASP A N 1
ATOM 1370 C CA . ASP A 1 168 ? -8.347 -9.663 9.753 1.00 84.81 168 ASP A CA 1
ATOM 1371 C C . ASP A 1 168 ? -9.564 -8.785 9.459 1.00 84.81 168 ASP A C 1
ATOM 1373 O O . ASP A 1 168 ? -10.712 -9.160 9.728 1.00 84.81 168 ASP A O 1
ATOM 1377 N N . TYR A 1 169 ? -9.339 -7.653 8.787 1.00 87.31 169 TYR A N 1
ATOM 1378 C CA . TYR A 1 169 ? -10.413 -6.766 8.353 1.00 87.31 169 TYR A CA 1
ATOM 1379 C C . TYR A 1 169 ? -11.438 -7.485 7.447 1.00 87.31 169 TYR A C 1
ATOM 1381 O O . TYR A 1 169 ? -12.656 -7.337 7.605 1.00 87.31 169 TYR A O 1
ATOM 1389 N N . 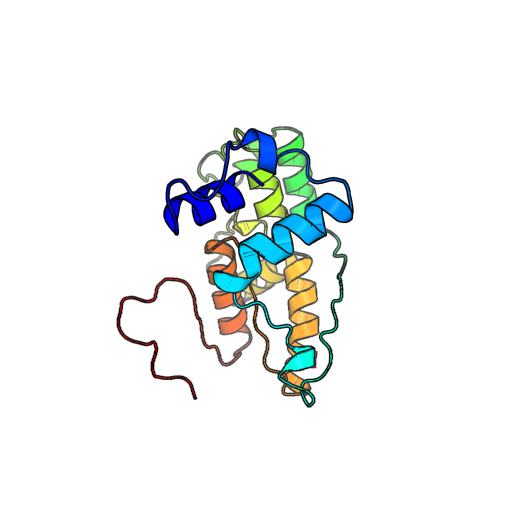CYS A 1 170 ? -10.968 -8.304 6.504 1.00 85.62 170 CYS A N 1
ATOM 1390 C CA . CYS A 1 170 ? -11.839 -9.053 5.601 1.00 85.62 170 CYS A CA 1
ATOM 1391 C C . CYS A 1 170 ? -12.540 -10.237 6.287 1.00 85.62 170 CYS A C 1
ATOM 1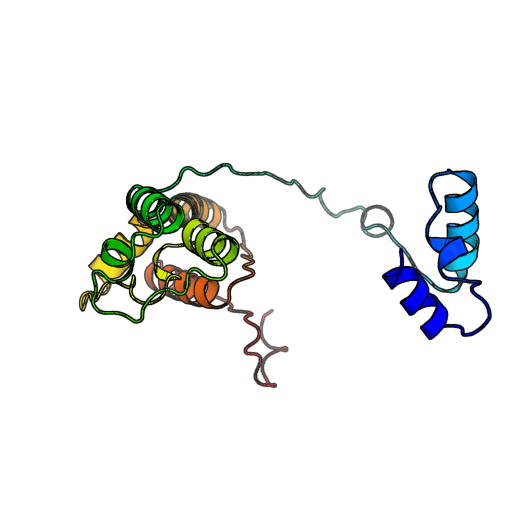393 O O . CYS A 1 170 ? -13.665 -10.568 5.895 1.00 85.62 170 CYS A O 1
ATOM 1395 N N . SER A 1 171 ? -11.904 -10.878 7.279 1.00 83.31 171 SER A N 1
ATOM 1396 C CA . SER A 1 171 ? -12.527 -11.884 8.159 1.00 83.31 171 SER A CA 1
ATOM 1397 C C . SER A 1 171 ? -13.753 -11.307 8.840 1.00 83.31 171 SER A C 1
ATOM 1399 O O . SER A 1 171 ? -14.842 -11.875 8.747 1.00 83.31 171 SER A O 1
ATOM 1401 N N . TYR A 1 172 ? -13.588 -10.129 9.432 1.00 80.31 172 TYR A N 1
ATOM 1402 C CA . TYR A 1 172 ? -14.652 -9.443 10.139 1.00 80.31 172 TYR A CA 1
ATOM 1403 C C . TYR A 1 172 ? -15.822 -9.061 9.218 1.00 80.31 172 TYR A C 1
ATOM 1405 O O . TYR A 1 172 ? -16.979 -9.368 9.504 1.00 80.31 172 TYR A O 1
ATOM 1413 N N . LYS A 1 173 ? -15.538 -8.461 8.052 1.00 78.88 173 LYS A N 1
ATOM 1414 C CA . LYS A 1 173 ? -16.568 -8.041 7.076 1.00 78.88 173 LYS A CA 1
ATOM 1415 C C . LYS A 1 173 ? -17.203 -9.200 6.287 1.00 78.88 173 LYS A C 1
ATOM 1417 O O . LYS A 1 173 ? -18.034 -8.952 5.407 1.00 78.88 173 LYS A O 1
ATOM 1422 N N . ARG A 1 174 ? -16.828 -10.457 6.575 1.00 72.88 174 ARG A N 1
ATOM 1423 C CA . ARG A 1 174 ? -17.285 -11.670 5.867 1.00 72.88 174 ARG A CA 1
ATOM 1424 C C . ARG A 1 174 ? -17.160 -11.529 4.344 1.00 72.88 174 ARG A C 1
ATOM 1426 O O . ARG A 1 174 ? -18.085 -11.827 3.584 1.00 72.88 174 ARG A O 1
ATOM 1433 N N . CYS A 1 175 ? -16.031 -10.997 3.885 1.00 63.09 175 CYS A N 1
ATOM 1434 C CA . CYS A 1 175 ? -15.713 -10.944 2.461 1.00 63.09 175 CYS A CA 1
ATOM 1435 C C . CYS A 1 175 ? -15.062 -12.269 2.048 1.00 63.09 175 CYS A C 1
ATOM 1437 O O . CYS A 1 175 ? -14.108 -12.711 2.690 1.00 63.09 175 CYS A O 1
ATOM 1439 N N . GLN A 1 176 ? -15.572 -12.902 0.986 1.00 56.00 176 GLN A N 1
ATOM 1440 C CA . GLN A 1 176 ? -14.966 -14.111 0.428 1.00 56.00 176 GLN A CA 1
ATOM 1441 C C . GLN A 1 176 ? -13.578 -13.747 -0.115 1.00 56.00 176 GLN A C 1
ATOM 1443 O O . GLN A 1 176 ? -13.449 -12.872 -0.972 1.00 56.00 176 GLN A O 1
ATOM 1448 N N . ARG A 1 177 ? -12.536 -14.354 0.457 1.00 58.84 177 ARG A N 1
ATOM 1449 C CA . ARG A 1 177 ? -11.133 -14.024 0.189 1.00 58.84 177 ARG A CA 1
ATOM 1450 C C . ARG A 1 177 ? -10.471 -15.086 -0.674 1.00 58.84 177 ARG A C 1
ATOM 1452 O O . ARG A 1 177 ? -10.738 -16.271 -0.522 1.00 58.84 177 ARG A O 1
ATOM 1459 N N . CYS A 1 178 ? -9.524 -14.634 -1.486 1.00 48.09 178 CYS A N 1
ATOM 1460 C CA . CYS A 1 178 ? -8.452 -15.456 -2.028 1.00 48.09 178 CYS A CA 1
ATOM 1461 C C . CYS A 1 178 ? -7.148 -14.707 -1.719 1.00 48.09 178 CYS A C 1
ATOM 1463 O O . CYS A 1 178 ? -6.859 -13.687 -2.343 1.00 48.09 178 CYS A O 1
ATOM 1465 N N . ALA A 1 179 ? -6.416 -15.124 -0.686 1.00 51.88 179 ALA A N 1
ATOM 1466 C CA . ALA A 1 179 ? -5.164 -14.475 -0.308 1.00 51.88 179 ALA A CA 1
ATOM 1467 C C . ALA A 1 179 ? -4.017 -15.048 -1.154 1.00 51.88 179 ALA A C 1
ATOM 1469 O O . ALA A 1 179 ? -3.668 -16.217 -1.032 1.00 51.88 179 ALA A O 1
ATOM 1470 N N . LEU A 1 180 ? -3.418 -14.214 -2.006 1.00 43.06 180 LEU A N 1
ATOM 1471 C CA . LEU A 1 180 ? -2.163 -14.511 -2.701 1.00 43.06 180 LEU A CA 1
ATOM 1472 C C . LEU A 1 180 ? -1.045 -13.679 -2.061 1.00 43.06 180 LEU A C 1
ATOM 1474 O O . LEU A 1 180 ? -0.558 -12.705 -2.628 1.00 43.06 180 LEU A O 1
ATOM 1478 N N . GLY A 1 181 ? -0.672 -14.034 -0.833 1.00 41.84 181 GLY A N 1
ATOM 1479 C CA . GLY A 1 181 ? 0.579 -13.581 -0.226 1.00 41.84 181 GLY A CA 1
ATOM 1480 C C . GLY A 1 181 ? 1.710 -14.542 -0.594 1.00 41.84 181 GLY A C 1
ATOM 1481 O O . GLY A 1 181 ? 1.463 -15.730 -0.782 1.00 41.84 181 GLY A O 1
ATOM 1482 N N . GLN A 1 182 ? 2.962 -14.074 -0.641 1.00 41.62 182 GLN A N 1
ATOM 1483 C CA . GLN A 1 182 ? 4.177 -14.877 -0.907 1.00 41.62 182 GLN A CA 1
ATOM 1484 C C . GLN A 1 182 ? 4.468 -15.985 0.139 1.00 41.62 182 GLN A C 1
ATOM 1486 O O . GLN A 1 182 ? 5.604 -16.410 0.318 1.00 41.62 182 GLN A O 1
ATOM 1491 N N . LYS A 1 183 ? 3.459 -16.480 0.860 1.00 40.69 183 LYS A N 1
ATOM 1492 C CA . LYS A 1 183 ? 3.493 -17.779 1.535 1.00 40.69 183 LYS A CA 1
ATOM 1493 C C . LYS A 1 183 ? 2.815 -18.832 0.656 1.00 40.69 183 LYS A C 1
ATOM 1495 O O . LYS A 1 183 ? 2.037 -19.642 1.141 1.00 40.69 183 LYS A O 1
ATOM 1500 N N . ALA A 1 184 ? 3.146 -18.845 -0.633 1.00 39.28 184 ALA A N 1
ATOM 1501 C CA . ALA A 1 184 ? 3.035 -20.063 -1.414 1.00 39.28 184 ALA A CA 1
ATOM 1502 C C . ALA A 1 184 ? 4.129 -21.016 -0.912 1.00 39.28 184 ALA A C 1
ATOM 1504 O O . ALA A 1 184 ? 5.240 -21.062 -1.433 1.00 39.28 184 ALA A O 1
ATOM 1505 N N . ARG A 1 185 ? 3.833 -21.759 0.161 1.00 37.03 185 ARG A N 1
ATOM 1506 C CA . ARG A 1 185 ? 4.433 -23.084 0.318 1.00 37.03 185 ARG A CA 1
ATOM 1507 C C . ARG A 1 185 ? 3.906 -23.901 -0.859 1.00 37.03 185 ARG A C 1
ATOM 1509 O O . ARG A 1 185 ? 2.782 -24.365 -0.768 1.00 37.03 185 ARG A O 1
ATOM 1516 N N . GLY A 1 186 ? 4.674 -23.971 -1.943 1.00 39.91 186 GLY A N 1
ATOM 1517 C CA . GLY A 1 186 ? 4.705 -25.036 -2.959 1.00 39.91 186 GLY A CA 1
ATOM 1518 C C . GLY A 1 186 ? 3.439 -25.455 -3.726 1.00 39.91 186 GLY A C 1
ATOM 1519 O O . GLY A 1 186 ? 3.555 -25.693 -4.918 1.00 39.91 186 GLY A O 1
ATOM 1520 N N . ASP A 1 187 ? 2.252 -25.534 -3.122 1.00 35.97 187 ASP A N 1
ATOM 1521 C CA . ASP A 1 187 ? 1.275 -26.565 -3.517 1.00 35.97 187 ASP A CA 1
ATOM 1522 C C . ASP A 1 187 ? -0.142 -26.075 -3.851 1.00 35.97 187 ASP A C 1
ATOM 1524 O O . ASP A 1 187 ? -1.066 -26.877 -3.960 1.00 35.97 187 ASP A O 1
ATOM 1528 N N . SER A 1 188 ? -0.373 -24.781 -4.067 1.00 37.81 188 SER A N 1
ATOM 1529 C CA . SER A 1 188 ? -1.740 -24.301 -4.355 1.00 37.81 188 SER A CA 1
ATOM 1530 C C . SER A 1 188 ? -1.815 -23.183 -5.393 1.00 37.81 188 SER A C 1
ATOM 1532 O O . SER A 1 188 ? -2.580 -22.231 -5.268 1.00 37.81 188 SER A O 1
ATOM 1534 N N . HIS A 1 189 ? -1.053 -23.319 -6.479 1.00 46.47 189 HIS A N 1
ATOM 1535 C CA . HIS A 1 189 ? -1.164 -22.437 -7.649 1.00 46.47 189 HIS A CA 1
ATOM 1536 C C . HIS A 1 189 ? -2.200 -22.887 -8.698 1.00 46.47 189 HIS A C 1
ATOM 1538 O O . HIS A 1 189 ? -2.370 -22.202 -9.702 1.00 46.47 189 HIS A O 1
ATOM 1544 N N . SER A 1 190 ? -2.922 -23.991 -8.481 1.00 37.72 190 SER A N 1
ATOM 1545 C CA . SER A 1 190 ? -3.830 -24.584 -9.481 1.00 37.72 190 SER A CA 1
ATOM 1546 C C . SER A 1 190 ? -5.323 -24.572 -9.117 1.00 37.72 190 SER A C 1
ATOM 1548 O O . SER A 1 190 ? -6.116 -25.176 -9.831 1.00 37.72 190 SER A O 1
ATOM 1550 N N . GLY A 1 191 ? -5.742 -23.884 -8.050 1.00 38.38 191 GLY A N 1
ATOM 1551 C CA . GLY A 1 191 ? -7.118 -23.974 -7.544 1.00 38.38 191 GLY A CA 1
ATOM 1552 C C . GLY A 1 191 ? -7.791 -22.633 -7.278 1.00 38.38 191 GLY A C 1
ATOM 1553 O O . GLY A 1 191 ? -8.127 -22.352 -6.136 1.00 38.38 191 GLY A O 1
ATOM 1554 N N . ALA A 1 192 ? -7.980 -21.798 -8.299 1.00 34.72 192 ALA A N 1
ATOM 1555 C CA . ALA A 1 192 ? -8.912 -20.669 -8.225 1.00 34.72 192 ALA A CA 1
ATOM 1556 C C . ALA A 1 192 ? -9.353 -20.263 -9.640 1.00 34.72 192 ALA A C 1
ATOM 1558 O O . ALA A 1 192 ? -8.819 -19.316 -10.221 1.00 34.72 192 ALA A O 1
ATOM 1559 N N . ALA A 1 193 ? -10.293 -21.030 -10.196 1.00 32.25 193 ALA A N 1
ATOM 1560 C CA . ALA A 1 193 ? -11.145 -20.607 -11.306 1.00 32.25 193 ALA A CA 1
ATOM 1561 C C . ALA A 1 193 ? -12.486 -20.127 -10.733 1.00 32.25 193 ALA A C 1
ATOM 1563 O O . ALA A 1 193 ? -12.986 -20.810 -9.810 1.00 32.25 193 ALA A O 1
#

Nearest PDB structures (foldseek):
  6ryu-assembly1_V  TM=8.751E-01  e=2.868E-10  Homo sapiens
  9gd1-assembly1_W  TM=8.589E-01  e=2.379E-09  Saccharomyces cerevisiae S288C
  7otq-assembly1_K  TM=8.570E-01  e=4.331E-08  Homo sapiens
  8qr1-assembly1_A  TM=5.482E-01  e=3.733E-03  Homo sapiens
  9c57-assembly1_G  TM=6.207E-01  e=9.142E-01  Homo sapiens

Radius of gyration: 23.7 Å; Cα contacts (8 Å, |Δi|>4): 132; chains: 1; bounding box: 54×41×61 Å

InterPro domains:
  IPR000330 SNF2, N-terminal domain [PF00176] (2-111)
  IPR027417 P-loop containing nucleoside triphosphate hydrolase [G3DSA:3.40.50.300] (55-186)
  IPR027417 P-loop containing nucleoside triphosphate hydrolase [SSF52540] (47-173)
  IPR038718 SNF2-like, N-terminal domain superfamily [G3DSA:3.40.50.10810] (2-54)

pLDDT: mean 80.84, std 14.82, range [32.25, 95.62]

Foldseek 3Di:
DQVVQVVVCVVPPPPDDDPVLVPPQPDPVSVVVVCVVCVVPDDDDDCVRPPVPDDDDDDDDDDFDAFPLLVVVLVCLVVVPQCVLCVQVWDGFDSPPSVVQNVQSQLFQVSTTSSQDPDPDLVVSLVCRCRGYRVSVVVVVVVVVCVVVVHDDDDDDPDPVSVVSVVSNCVVVVPDDDDDDVPPPPDPPPDDD

Solvent-accessible surface area (backbone atoms only — not comparable to full-atom values): 12325 Å² total; per-residue (Å²): 93,67,66,60,49,53,54,47,40,70,76,42,71,84,77,58,81,61,72,70,79,55,67,76,67,84,45,73,69,50,50,53,52,49,49,63,70,40,50,89,80,49,94,83,82,56,65,74,83,76,43,80,83,62,79,82,87,84,87,83,89,81,87,70,64,77,18,72,60,30,53,52,50,50,52,28,62,77,66,67,36,58,69,70,50,29,65,71,75,32,62,78,68,75,67,89,49,51,69,60,54,52,56,38,37,74,59,30,46,62,71,40,59,35,55,60,79,95,56,91,51,70,66,60,44,50,53,50,58,39,62,34,14,34,57,47,47,52,48,52,62,49,50,54,55,36,53,76,70,69,58,88,84,87,87,87,72,95,47,68,69,59,52,55,56,50,47,55,53,32,61,74,71,68,52,93,78,82,88,85,60,99,76,72,74,90,78,75,91,85,79,85,131

Organism: Quillaja saponaria (NCBI:txid32244)